Protein AF-A0A1J0R9A5-F1 (afdb_monomer_lite)

Sequence (258 aa):
MTKLQHNRQAYETAKGIIQPALTVLAAQRQTIHEHIAANNVKLEIGANDHKSTATTSTERNVTIKIDKNLHCDVAAQRASNKIGNNDPKPLELTKLPVVDENKMGQQAAENHMKLTFERSCVAGNTYGTFSAIGSASAQGTIVDLNPTTGSPTKTTASAKLAKKEIQLYENDNRGKACLAANAAATKDTNPEGYIAKTVCQAIKHTLEVKTMPELSGQALSQEPTTQAIANACLPQFSASSGDTTPAALKKLKYYLED

Organism: NCBI:txid5691

pLDDT: mean 73.85, std 12.39, range [45.25, 95.62]

Foldseek 3Di:
DDLVVVQVVLVVVLCVQAVVLVVLVVVQVVVVLVLQQQQQKAKDWDPPQKDAPDPPDIDGDIDIDGNPVSRDPVVVVVVPCADVPHNDDLLVDQWDKGAQPVCSVVQRQDKDKDWAFPQFADDDPDDDDPVVRNVRTDPDPRPDPDTDIDGTDRPDDGDDGRIDIHGQAPPSDLVHAGDPVLVPPDCVPHVSSVNSPSNSSSSPDDRDRDDDQDQQLLRLLVDVVSLVVCLVPPVVLVVCVVVPDPVSSVVSSVVSND

Structure (mmCIF, N/CA/C/O backbone):
data_AF-A0A1J0R9A5-F1
#
_entry.id   AF-A0A1J0R9A5-F1
#
loop_
_atom_site.group_PDB
_atom_site.id
_atom_site.type_symbol
_atom_site.label_atom_id
_atom_site.label_alt_id
_atom_site.label_comp_id
_atom_site.label_asym_id
_atom_site.label_entity_id
_atom_site.label_seq_id
_atom_site.pdbx_PDB_ins_code
_atom_site.Cartn_x
_atom_site.Cartn_y
_atom_site.Cartn_z
_atom_site.occupancy
_atom_site.B_iso_or_equiv
_atom_site.auth_seq_id
_atom_site.auth_comp_id
_atom_site.auth_asym_id
_atom_site.auth_atom_id
_atom_site.pdbx_PDB_model_num
ATOM 1 N N . MET A 1 1 ? -32.607 5.412 24.810 1.00 52.25 1 MET A N 1
ATOM 2 C CA . MET A 1 1 ? -32.123 4.706 23.601 1.00 52.25 1 MET A CA 1
ATOM 3 C C . MET A 1 1 ? -32.083 3.222 23.892 1.00 52.25 1 MET A C 1
ATOM 5 O O . MET A 1 1 ? -31.596 2.845 24.950 1.00 52.25 1 MET A O 1
ATOM 9 N N . THR A 1 2 ? -32.600 2.388 22.994 1.00 71.31 2 THR A N 1
ATOM 10 C CA . THR A 1 2 ? -32.555 0.928 23.166 1.00 71.31 2 THR A CA 1
ATOM 11 C C . THR A 1 2 ? -31.137 0.400 22.908 1.00 71.31 2 THR A C 1
ATOM 13 O O . THR A 1 2 ? -30.385 0.980 22.123 1.00 71.31 2 THR A O 1
ATOM 16 N N . LYS A 1 3 ? -30.750 -0.721 23.534 1.00 71.31 3 LYS A N 1
ATOM 17 C CA . LYS A 1 3 ? -29.437 -1.372 23.307 1.00 71.31 3 LYS A CA 1
ATOM 18 C C . LYS A 1 3 ? -29.179 -1.666 21.818 1.00 71.31 3 LYS A C 1
ATOM 20 O O . LYS A 1 3 ? -28.049 -1.569 21.349 1.00 71.31 3 LYS A O 1
ATOM 25 N N . LEU A 1 4 ? -30.245 -1.929 21.056 1.00 73.12 4 LEU A N 1
ATOM 26 C CA . LEU A 1 4 ? -30.206 -2.083 19.601 1.00 73.12 4 LEU A CA 1
ATOM 27 C C . LEU A 1 4 ? -29.776 -0.796 18.874 1.00 73.12 4 LEU A C 1
ATOM 29 O O . LEU A 1 4 ? -28.945 -0.859 17.971 1.00 73.12 4 LEU A O 1
ATOM 33 N N . GLN A 1 5 ? -30.309 0.368 19.266 1.00 78.25 5 GLN A N 1
ATOM 34 C CA . GLN A 1 5 ? -29.901 1.663 18.702 1.00 78.25 5 GLN A CA 1
ATOM 35 C C . GLN A 1 5 ? -28.426 1.956 19.000 1.00 78.25 5 GLN A C 1
ATOM 37 O O . GLN A 1 5 ? -27.704 2.388 18.104 1.00 78.25 5 GLN A O 1
ATOM 42 N N . HIS A 1 6 ? -27.962 1.638 20.213 1.00 81.00 6 HIS A N 1
ATOM 43 C CA . HIS A 1 6 ? -26.555 1.780 20.590 1.00 81.00 6 HIS A CA 1
ATOM 44 C C . HIS A 1 6 ? -25.640 0.899 19.726 1.00 81.00 6 HIS A C 1
ATOM 46 O O . HIS A 1 6 ? -24.647 1.380 19.189 1.00 81.00 6 HIS A O 1
ATOM 52 N N . ASN A 1 7 ? -25.993 -0.374 19.525 1.00 80.12 7 ASN A N 1
ATOM 53 C CA . ASN A 1 7 ? -25.217 -1.273 18.665 1.00 80.12 7 ASN A CA 1
ATOM 54 C C . ASN A 1 7 ? -25.211 -0.832 17.204 1.00 80.12 7 ASN A C 1
ATOM 56 O O . ASN A 1 7 ? -24.179 -0.929 16.547 1.00 80.12 7 ASN A O 1
ATOM 60 N N . ARG A 1 8 ? -26.337 -0.318 16.692 1.00 84.81 8 ARG A N 1
ATOM 61 C CA . ARG A 1 8 ? -26.394 0.235 15.334 1.00 84.81 8 ARG A CA 1
ATOM 62 C C . ARG A 1 8 ? -25.470 1.447 15.196 1.00 84.81 8 ARG A C 1
ATOM 64 O O . ARG A 1 8 ? -24.730 1.534 14.225 1.00 84.81 8 ARG A O 1
ATOM 71 N N . GLN A 1 9 ? -25.462 2.346 16.177 1.00 86.00 9 GLN A N 1
ATOM 72 C CA . GLN A 1 9 ? -24.575 3.510 16.171 1.00 86.00 9 GLN A CA 1
ATOM 73 C C . GLN A 1 9 ? -23.095 3.119 16.302 1.00 86.00 9 GLN A C 1
ATOM 75 O O . GLN A 1 9 ? -22.250 3.668 15.593 1.00 86.00 9 GLN A O 1
ATOM 80 N N . ALA A 1 10 ? -22.781 2.140 17.155 1.00 84.50 10 ALA A N 1
ATOM 81 C CA . ALA A 1 10 ? -21.437 1.581 17.281 1.00 84.50 10 ALA A CA 1
ATOM 82 C C . ALA A 1 10 ? -20.974 0.941 15.962 1.00 84.50 10 ALA A C 1
ATOM 84 O O . ALA A 1 10 ? -19.845 1.172 15.534 1.00 84.50 10 ALA A O 1
ATOM 85 N N . TYR A 1 11 ? -21.861 0.213 15.274 1.00 86.56 11 TYR A N 1
ATOM 86 C CA . TYR A 1 11 ? -21.584 -0.370 13.961 1.00 86.56 11 TYR A CA 1
ATOM 87 C C . TYR A 1 11 ? -21.289 0.695 12.899 1.00 86.56 11 TYR A C 1
ATOM 89 O O . TYR A 1 11 ? -20.264 0.608 12.227 1.00 86.56 11 TYR A O 1
ATOM 97 N N . GLU A 1 12 ? -22.138 1.718 12.759 1.00 89.00 12 GLU A N 1
ATOM 98 C CA . GLU A 1 12 ? -21.915 2.778 11.764 1.00 89.00 12 GLU A CA 1
ATOM 99 C C . GLU A 1 12 ? -20.633 3.570 12.058 1.00 89.00 12 GLU A C 1
ATOM 101 O O . GLU A 1 12 ? -19.876 3.898 11.143 1.00 89.00 12 GLU A O 1
ATOM 106 N N . THR A 1 13 ? -20.328 3.801 13.338 1.00 88.31 13 THR A N 1
ATOM 107 C CA . THR A 1 13 ? -19.067 4.432 13.762 1.00 88.31 13 THR A CA 1
ATOM 108 C C . THR A 1 13 ? -17.865 3.571 13.375 1.00 88.31 13 THR A C 1
ATOM 110 O O . THR A 1 13 ? -16.928 4.061 12.743 1.00 88.31 13 THR A O 1
ATOM 113 N N . ALA A 1 14 ? -17.904 2.274 13.693 1.00 88.62 14 ALA A N 1
ATOM 114 C CA . ALA A 1 14 ? -16.843 1.333 13.349 1.00 88.62 14 ALA A CA 1
ATOM 115 C C . ALA A 1 14 ? -16.639 1.245 11.834 1.00 88.62 14 ALA A C 1
ATOM 117 O O . ALA A 1 14 ? -15.510 1.297 11.350 1.00 88.62 14 ALA A O 1
ATOM 118 N N . LYS A 1 15 ? -17.730 1.188 11.064 1.00 89.88 15 LYS A N 1
ATOM 119 C CA . LYS A 1 15 ? -17.701 1.201 9.600 1.00 89.88 15 LYS A CA 1
ATOM 120 C C . LYS A 1 15 ? -17.048 2.475 9.061 1.00 89.88 15 LYS A C 1
ATOM 122 O O . LYS A 1 15 ? -16.200 2.382 8.175 1.00 89.88 15 LYS A O 1
ATOM 127 N N . GLY A 1 16 ? -17.383 3.638 9.624 1.00 90.81 16 GLY A N 1
ATOM 128 C CA . GLY A 1 16 ? -16.774 4.923 9.269 1.00 90.81 16 GLY A CA 1
ATOM 129 C C . GLY A 1 16 ? -15.264 4.990 9.525 1.00 90.81 16 GLY A C 1
ATOM 130 O O . GLY A 1 16 ? -14.559 5.699 8.810 1.00 90.81 16 GLY A O 1
ATOM 131 N N . ILE A 1 17 ? -14.752 4.221 10.489 1.00 91.44 17 ILE A N 1
ATOM 132 C CA . ILE A 1 17 ? -13.321 4.156 10.828 1.00 91.44 17 ILE A CA 1
ATOM 133 C C . ILE A 1 17 ? -12.589 3.090 9.996 1.00 91.44 17 ILE A C 1
ATOM 135 O O . ILE A 1 17 ? -11.496 3.334 9.485 1.00 91.44 17 ILE A O 1
ATOM 139 N N . ILE A 1 18 ? -13.186 1.907 9.840 1.00 91.19 18 ILE A N 1
ATOM 140 C CA . ILE A 1 18 ? -12.539 0.734 9.234 1.00 91.19 18 ILE A CA 1
ATOM 141 C C . ILE A 1 18 ? -12.585 0.786 7.704 1.00 91.19 18 ILE A C 1
ATOM 143 O O . ILE A 1 18 ? -11.591 0.471 7.048 1.00 91.19 18 ILE A O 1
ATOM 147 N N . GLN A 1 19 ? -13.711 1.189 7.107 1.00 92.44 19 GLN A N 1
ATOM 148 C CA . GLN A 1 19 ? -13.877 1.139 5.652 1.00 92.44 19 GLN A CA 1
ATOM 149 C C . GLN A 1 19 ? -12.843 1.996 4.899 1.00 92.44 19 GLN A C 1
ATOM 151 O O . GLN A 1 19 ? -12.289 1.506 3.911 1.00 92.44 19 GLN A O 1
ATOM 156 N N . PRO A 1 20 ? -12.505 3.222 5.346 1.00 92.62 20 PRO A N 1
ATOM 157 C CA . PRO A 1 20 ? -11.445 3.997 4.712 1.00 92.62 20 PRO A CA 1
ATOM 158 C C . PRO A 1 20 ? -10.087 3.283 4.732 1.00 92.62 20 PRO A C 1
ATOM 160 O O . PRO A 1 20 ? -9.368 3.339 3.735 1.00 92.62 20 PRO A O 1
ATOM 163 N N . ALA A 1 21 ? -9.759 2.564 5.817 1.00 91.44 21 ALA A N 1
ATOM 164 C CA . ALA A 1 21 ? -8.512 1.803 5.933 1.00 91.44 21 ALA A CA 1
ATOM 165 C C . ALA A 1 21 ? -8.458 0.663 4.912 1.00 91.44 21 ALA A C 1
ATOM 167 O O . ALA A 1 21 ? -7.452 0.479 4.228 1.00 91.44 21 ALA A O 1
ATOM 168 N N . LEU A 1 22 ? -9.563 -0.069 4.758 1.00 90.38 22 LEU A N 1
ATOM 169 C CA . LEU A 1 22 ? -9.671 -1.127 3.754 1.00 90.38 22 LEU A CA 1
ATOM 170 C C . LEU A 1 22 ? -9.504 -0.576 2.335 1.00 90.38 22 LEU A C 1
ATOM 172 O O . LEU A 1 22 ? -8.783 -1.169 1.534 1.00 90.38 22 LEU A O 1
ATOM 176 N N . THR A 1 23 ? -10.106 0.577 2.040 1.00 91.69 23 THR A N 1
ATOM 177 C CA . THR A 1 23 ? -9.987 1.227 0.730 1.00 91.69 23 THR A CA 1
ATOM 178 C C . THR A 1 23 ? -8.546 1.633 0.418 1.00 91.69 23 THR A C 1
ATOM 180 O O . THR A 1 23 ? -8.058 1.335 -0.671 1.00 91.69 23 THR A O 1
ATOM 183 N N . VAL A 1 24 ? -7.829 2.269 1.356 1.00 91.06 24 VAL A N 1
ATOM 184 C CA . VAL A 1 24 ? -6.428 2.665 1.107 1.00 91.06 24 VAL A CA 1
ATOM 185 C C . VAL A 1 24 ? -5.498 1.459 0.988 1.00 91.06 24 VAL A C 1
ATOM 187 O O . VAL A 1 24 ? -4.610 1.455 0.139 1.00 91.06 24 VAL A O 1
ATOM 190 N N . LEU A 1 25 ? -5.723 0.404 1.776 1.00 88.56 25 LEU A N 1
ATOM 191 C CA . LEU A 1 25 ? -4.946 -0.833 1.679 1.00 88.56 25 LEU A CA 1
ATOM 192 C C . LEU A 1 25 ? -5.203 -1.565 0.356 1.00 88.56 25 LEU A C 1
ATOM 194 O O . LEU A 1 25 ? -4.275 -2.133 -0.217 1.00 88.56 25 LEU A O 1
ATOM 198 N N . ALA A 1 26 ? -6.439 -1.547 -0.150 1.00 86.19 26 ALA A N 1
ATOM 199 C CA . ALA A 1 26 ? -6.765 -2.101 -1.460 1.00 86.19 26 ALA A CA 1
ATOM 200 C C . ALA A 1 26 ? -6.052 -1.340 -2.588 1.00 86.19 26 ALA A C 1
ATOM 202 O O . ALA A 1 26 ? -5.452 -1.974 -3.454 1.00 86.19 26 ALA A O 1
ATOM 203 N N . ALA A 1 27 ? -6.047 -0.004 -2.535 1.00 85.56 27 ALA A N 1
ATOM 204 C CA . ALA A 1 27 ? -5.318 0.823 -3.495 1.00 85.56 27 ALA A CA 1
ATOM 205 C C . ALA A 1 27 ? -3.806 0.538 -3.462 1.00 85.56 27 ALA A C 1
ATOM 207 O O . ALA A 1 27 ? -3.213 0.265 -4.498 1.00 85.56 27 ALA A O 1
ATOM 208 N N . GLN A 1 28 ? -3.197 0.479 -2.272 1.00 84.12 28 GLN A N 1
ATOM 209 C CA . GLN A 1 28 ? -1.778 0.129 -2.118 1.00 84.12 28 GLN A CA 1
ATOM 210 C C . GLN A 1 28 ? -1.449 -1.251 -2.702 1.00 84.12 28 GLN A C 1
ATOM 212 O O . GLN A 1 28 ? -0.448 -1.415 -3.395 1.00 84.12 28 GLN A O 1
ATOM 217 N N . ARG A 1 29 ? -2.305 -2.254 -2.468 1.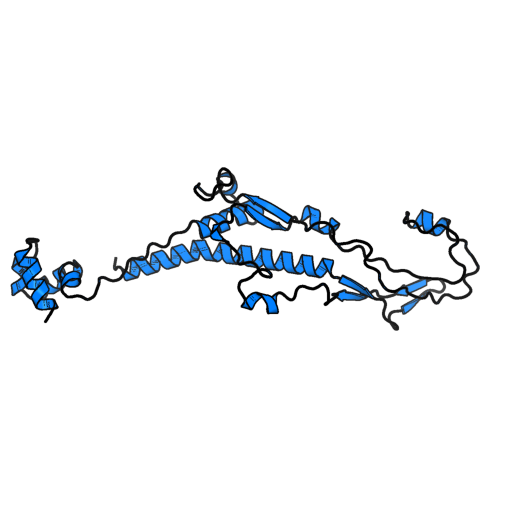00 80.25 29 ARG A N 1
ATOM 218 C CA . ARG A 1 29 ? -2.137 -3.590 -3.063 1.00 80.25 29 ARG A CA 1
ATOM 219 C C . ARG A 1 29 ? -2.170 -3.548 -4.588 1.00 80.25 29 ARG A C 1
ATOM 221 O O . ARG A 1 29 ? -1.390 -4.262 -5.213 1.00 80.25 29 ARG A O 1
ATOM 228 N N . GLN A 1 30 ? -3.047 -2.732 -5.167 1.00 80.25 30 GLN A N 1
ATOM 229 C CA . GLN A 1 30 ? -3.127 -2.553 -6.612 1.00 80.25 30 GLN A CA 1
ATOM 230 C C . GLN A 1 30 ? -1.843 -1.917 -7.162 1.00 80.25 30 GLN A C 1
ATOM 232 O O . GLN A 1 30 ? -1.245 -2.472 -8.080 1.00 80.25 30 GLN A O 1
ATOM 237 N N . THR A 1 31 ? -1.349 -0.845 -6.536 1.00 78.88 31 THR A N 1
ATOM 238 C CA . THR A 1 31 ? -0.084 -0.197 -6.924 1.00 78.88 31 THR A CA 1
ATOM 239 C C . THR A 1 31 ? 1.103 -1.163 -6.848 1.00 78.88 31 THR A C 1
ATOM 241 O O . THR A 1 31 ? 1.919 -1.229 -7.765 1.00 7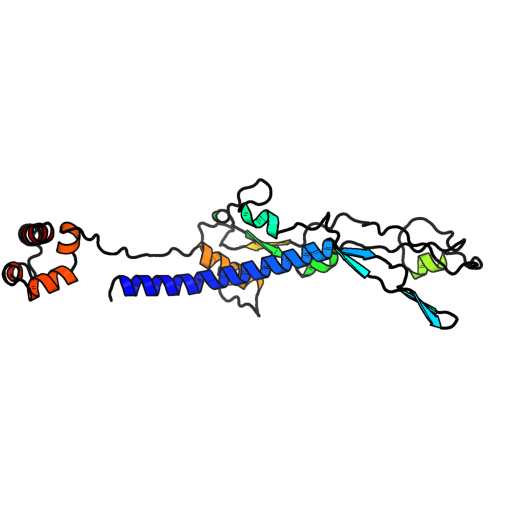8.88 31 THR A O 1
ATOM 244 N N . ILE A 1 32 ? 1.195 -1.968 -5.783 1.00 76.31 32 ILE A N 1
ATOM 245 C CA . ILE A 1 32 ? 2.245 -2.993 -5.645 1.00 76.31 32 ILE A CA 1
ATOM 246 C C . ILE A 1 32 ? 2.142 -4.029 -6.771 1.00 76.31 32 ILE A C 1
ATOM 248 O O . ILE A 1 32 ? 3.157 -4.422 -7.343 1.00 76.31 32 ILE A O 1
ATOM 252 N N . HIS A 1 33 ? 0.927 -4.474 -7.096 1.00 74.75 33 HIS A N 1
ATOM 253 C CA . HIS A 1 33 ? 0.697 -5.449 -8.158 1.00 74.75 33 HIS A CA 1
ATOM 254 C C . HIS A 1 33 ? 1.121 -4.918 -9.533 1.00 74.75 33 HIS A C 1
ATOM 256 O O . HIS A 1 33 ? 1.819 -5.612 -10.271 1.00 74.75 33 HIS A O 1
ATOM 262 N N . GLU A 1 34 ? 0.757 -3.678 -9.855 1.00 74.06 34 GLU A N 1
ATOM 263 C CA . GLU A 1 34 ? 1.165 -3.006 -11.093 1.00 74.06 34 GLU A CA 1
ATOM 264 C C . GLU A 1 34 ? 2.686 -2.856 -11.178 1.00 74.06 34 GLU A C 1
ATOM 266 O O . GLU A 1 34 ? 3.282 -3.142 -12.216 1.00 74.06 34 GLU A O 1
ATOM 271 N N . HIS A 1 35 ? 3.337 -2.509 -10.065 1.00 72.44 35 HIS A N 1
ATOM 272 C CA . HIS A 1 35 ? 4.794 -2.396 -10.008 1.00 72.44 35 HIS A CA 1
ATOM 273 C C . HIS A 1 35 ? 5.505 -3.736 -10.227 1.00 72.44 35 HIS A C 1
ATOM 275 O O . HIS A 1 35 ? 6.498 -3.817 -10.953 1.00 72.44 35 HIS A O 1
ATOM 281 N N . ILE A 1 36 ? 4.986 -4.814 -9.633 1.00 71.75 36 ILE A N 1
ATOM 282 C CA . ILE A 1 36 ? 5.488 -6.174 -9.870 1.00 71.75 36 ILE A CA 1
ATOM 283 C C . ILE A 1 36 ? 5.287 -6.560 -11.340 1.00 71.75 36 ILE A C 1
ATOM 285 O O . ILE A 1 36 ? 6.200 -7.100 -11.961 1.00 71.75 36 ILE A O 1
ATOM 289 N N . ALA A 1 37 ? 4.126 -6.254 -11.927 1.00 71.44 37 ALA A N 1
ATOM 290 C CA . ALA A 1 37 ? 3.863 -6.527 -13.336 1.00 71.44 37 ALA A CA 1
ATOM 291 C C . ALA A 1 37 ? 4.847 -5.786 -14.257 1.00 71.44 37 ALA A C 1
ATOM 293 O O . ALA A 1 37 ? 5.419 -6.412 -15.149 1.00 71.44 37 ALA A O 1
ATOM 294 N N . ALA A 1 38 ? 5.122 -4.505 -13.991 1.00 70.75 38 ALA A N 1
ATOM 295 C CA . ALA A 1 38 ? 6.102 -3.707 -14.732 1.00 70.75 38 ALA A CA 1
ATOM 296 C C . ALA A 1 38 ? 7.533 -4.271 -14.634 1.00 70.75 38 ALA A C 1
ATOM 298 O O . ALA A 1 38 ? 8.303 -4.198 -15.585 1.00 70.75 38 ALA A O 1
ATOM 299 N N . ASN A 1 39 ? 7.894 -4.891 -13.509 1.00 71.12 39 ASN A N 1
ATOM 300 C CA . ASN A 1 39 ? 9.196 -5.543 -13.307 1.00 71.12 39 ASN A CA 1
ATOM 301 C C . ASN A 1 39 ? 9.361 -6.883 -14.038 1.00 71.12 39 ASN A C 1
ATOM 303 O O . ASN A 1 39 ? 10.482 -7.388 -14.189 1.00 71.12 39 ASN A O 1
ATOM 307 N N . ASN A 1 40 ? 8.241 -7.457 -14.463 1.00 72.69 40 ASN A N 1
ATOM 308 C CA . ASN A 1 40 ? 8.170 -8.752 -15.116 1.00 72.69 40 ASN A CA 1
ATOM 309 C C . ASN A 1 40 ? 7.912 -8.615 -16.611 1.00 72.69 40 ASN A C 1
ATOM 311 O O . ASN A 1 40 ? 7.607 -9.606 -17.264 1.00 72.69 40 ASN A O 1
ATOM 315 N N . VAL A 1 41 ? 8.016 -7.412 -17.174 1.00 75.88 41 VAL A N 1
ATOM 316 C CA . VAL A 1 41 ? 7.900 -7.249 -18.618 1.00 75.88 41 VAL A CA 1
ATOM 317 C C . VAL A 1 41 ? 9.177 -7.691 -19.325 1.00 75.88 41 VAL A C 1
ATOM 319 O O . VAL A 1 41 ? 10.285 -7.417 -18.864 1.00 75.88 41 VAL A O 1
ATOM 322 N N . LYS A 1 42 ? 9.000 -8.343 -20.470 1.00 73.94 42 LYS A N 1
ATOM 323 C CA . LYS A 1 42 ? 10.023 -8.619 -21.473 1.00 73.94 42 LYS A CA 1
ATOM 324 C C . LYS A 1 42 ? 9.615 -7.988 -22.797 1.00 73.94 42 LYS A C 1
ATOM 326 O O . LYS A 1 42 ? 8.430 -7.953 -23.137 1.00 73.94 42 LYS A O 1
ATOM 331 N N . LEU A 1 43 ? 10.597 -7.508 -23.546 1.00 76.94 43 LEU A N 1
ATOM 332 C CA . LEU A 1 43 ? 10.384 -6.993 -24.897 1.00 76.94 43 LEU A CA 1
ATOM 333 C C . LEU A 1 43 ? 10.449 -8.144 -25.899 1.00 76.94 43 LEU A C 1
ATOM 335 O O . LEU A 1 43 ? 11.307 -9.005 -25.778 1.00 76.94 43 LEU A O 1
ATOM 339 N N . GLU A 1 44 ? 9.569 -8.168 -26.890 1.00 74.06 44 GLU A N 1
ATOM 340 C CA . GLU A 1 44 ? 9.607 -9.122 -27.997 1.00 74.06 44 GLU A CA 1
ATOM 341 C C . GLU A 1 44 ? 9.387 -8.382 -29.314 1.00 74.06 44 GLU A C 1
ATOM 343 O O . GLU A 1 44 ? 8.532 -7.501 -29.410 1.00 74.06 44 GLU A O 1
ATOM 348 N N . ILE A 1 45 ? 10.150 -8.755 -30.335 1.00 72.31 45 ILE A N 1
ATOM 349 C CA . ILE A 1 45 ? 9.951 -8.277 -31.701 1.00 72.31 45 ILE A CA 1
ATOM 350 C C . ILE A 1 45 ? 9.267 -9.408 -32.467 1.00 72.31 45 ILE A C 1
ATOM 352 O O . ILE A 1 45 ? 9.847 -10.483 -32.625 1.00 72.31 45 ILE A O 1
ATOM 356 N N . GLY A 1 46 ? 8.031 -9.182 -32.914 1.00 66.25 46 GLY A N 1
ATOM 357 C CA . GLY A 1 46 ? 7.290 -10.154 -33.710 1.00 66.25 46 GLY A CA 1
ATOM 358 C C . GLY A 1 46 ? 7.825 -10.261 -35.139 1.00 66.25 46 GLY A C 1
ATOM 359 O O . GLY A 1 46 ? 8.446 -9.341 -35.678 1.00 66.25 46 GLY A O 1
ATOM 360 N N . ALA A 1 47 ? 7.567 -11.403 -35.780 1.00 68.25 47 ALA A N 1
ATOM 361 C CA . ALA A 1 47 ? 8.058 -11.689 -37.130 1.00 68.25 47 ALA A CA 1
ATOM 362 C C . ALA A 1 47 ? 7.489 -10.741 -38.208 1.00 68.25 47 ALA A C 1
ATOM 364 O O . ALA A 1 47 ? 8.177 -10.452 -39.181 1.00 68.25 47 ALA A O 1
ATOM 365 N N . ASN A 1 48 ? 6.271 -10.219 -38.010 1.00 70.88 48 ASN A N 1
ATOM 366 C CA . ASN A 1 48 ? 5.542 -9.396 -38.989 1.00 70.88 48 ASN A CA 1
ATOM 367 C C . ASN A 1 48 ? 5.460 -7.908 -38.603 1.00 70.88 48 ASN A C 1
ATOM 369 O O . ASN A 1 48 ? 4.678 -7.157 -39.175 1.00 70.88 48 ASN A O 1
ATOM 373 N N . ASP A 1 49 ? 6.256 -7.475 -37.628 1.00 72.88 49 ASP A N 1
ATOM 374 C CA . ASP A 1 49 ? 6.181 -6.135 -37.036 1.00 72.88 49 ASP A CA 1
ATOM 375 C C . ASP A 1 49 ? 7.142 -5.128 -37.680 1.00 72.88 49 ASP A C 1
ATOM 377 O O . ASP A 1 49 ? 7.532 -4.146 -37.052 1.00 72.88 49 ASP A O 1
ATOM 381 N N . HIS A 1 50 ? 7.565 -5.376 -38.920 1.00 74.81 50 HIS A N 1
ATOM 382 C CA . HIS A 1 50 ? 8.557 -4.568 -39.621 1.00 74.81 50 HIS A CA 1
ATOM 383 C C . HIS A 1 50 ? 7.987 -3.947 -40.889 1.00 74.81 50 HIS A C 1
ATOM 385 O O . HIS A 1 50 ? 7.346 -4.631 -41.685 1.00 74.81 50 HIS A O 1
ATOM 391 N N . LYS A 1 51 ? 8.280 -2.665 -41.112 1.00 78.44 51 LYS A N 1
ATOM 392 C CA . LYS A 1 51 ? 7.989 -1.988 -42.380 1.00 78.44 51 LYS A CA 1
ATOM 393 C C . LYS A 1 51 ? 9.132 -1.065 -42.787 1.00 78.44 51 LYS A C 1
ATOM 395 O O . LYS A 1 51 ? 9.814 -0.491 -41.939 1.00 78.44 51 LYS A O 1
ATOM 400 N N . SER A 1 52 ? 9.301 -0.885 -44.093 1.00 80.19 52 SER A N 1
ATOM 401 C CA . SER A 1 52 ? 10.052 0.249 -44.633 1.00 80.19 52 SER A CA 1
ATOM 402 C C . SER A 1 52 ? 9.164 1.491 -44.591 1.00 80.19 52 SER A C 1
ATOM 404 O O . SER A 1 52 ? 7.977 1.418 -44.910 1.00 80.19 52 SER A O 1
ATOM 406 N N . THR A 1 53 ? 9.729 2.618 -44.165 1.00 77.50 53 THR A N 1
ATOM 407 C CA . THR A 1 53 ? 9.035 3.915 -44.145 1.00 77.50 53 THR A CA 1
ATOM 408 C C . THR A 1 53 ? 9.657 4.941 -45.080 1.00 77.50 53 THR A C 1
ATOM 410 O O . THR A 1 53 ? 8.983 5.891 -45.466 1.00 77.50 53 THR A O 1
ATOM 413 N N . ALA A 1 54 ? 10.901 4.720 -45.507 1.00 77.81 54 ALA A N 1
ATOM 414 C CA . ALA A 1 54 ? 11.563 5.451 -46.581 1.00 77.81 54 ALA A CA 1
ATOM 415 C C . ALA A 1 54 ? 12.724 4.618 -47.151 1.00 77.81 54 ALA A C 1
ATOM 417 O O . ALA A 1 54 ? 13.095 3.583 -46.593 1.00 77.81 54 ALA A O 1
ATOM 418 N N . THR A 1 55 ? 13.363 5.116 -48.214 1.00 73.56 55 THR A N 1
ATOM 419 C CA . THR A 1 55 ? 14.545 4.497 -48.848 1.00 73.56 55 THR A CA 1
ATOM 420 C C . THR A 1 55 ? 15.689 4.229 -47.865 1.00 73.56 55 THR A C 1
ATOM 422 O O . THR A 1 55 ? 16.470 3.305 -48.056 1.00 73.56 55 THR A O 1
ATOM 425 N N . THR A 1 56 ? 15.789 5.024 -46.800 1.00 72.62 56 THR A N 1
ATOM 426 C CA . THR A 1 56 ? 16.858 4.947 -45.794 1.00 72.62 56 THR A CA 1
ATOM 427 C C . THR A 1 56 ? 16.336 4.607 -44.398 1.00 72.62 56 THR A C 1
ATOM 429 O O . THR A 1 56 ? 17.053 4.797 -43.416 1.00 72.62 56 THR A O 1
ATOM 432 N N . SER A 1 57 ? 15.075 4.184 -44.262 1.00 69.31 57 SER A N 1
ATOM 433 C CA . SER A 1 57 ? 14.440 4.053 -42.948 1.00 69.31 57 SER A CA 1
ATOM 434 C C . SER A 1 57 ? 13.497 2.865 -42.868 1.00 69.31 57 SER A C 1
ATOM 436 O O . SER A 1 57 ? 12.680 2.607 -43.757 1.00 69.31 57 SER A O 1
ATOM 438 N N . THR A 1 58 ? 13.608 2.152 -41.755 1.00 75.44 58 THR A N 1
ATOM 439 C CA . THR A 1 58 ? 12.720 1.058 -41.395 1.00 75.44 58 THR A CA 1
ATOM 440 C C . THR A 1 58 ? 12.251 1.238 -39.958 1.00 75.44 58 THR A C 1
ATOM 442 O O . THR A 1 58 ? 12.953 1.804 -39.121 1.00 75.44 58 THR A O 1
ATOM 445 N N . GLU A 1 59 ? 11.043 0.771 -39.676 1.00 77.50 59 GLU A N 1
ATOM 446 C CA . GLU A 1 59 ? 10.423 0.825 -38.355 1.00 77.50 59 GLU A CA 1
ATOM 447 C C . GLU A 1 59 ? 10.111 -0.595 -37.885 1.00 77.50 59 GLU A C 1
ATOM 449 O O . GLU A 1 59 ? 9.788 -1.476 -38.694 1.00 77.50 59 GLU A O 1
ATOM 454 N N . ARG A 1 60 ? 10.207 -0.829 -36.572 1.00 75.88 60 ARG A N 1
ATOM 455 C CA . ARG A 1 60 ? 9.727 -2.061 -35.940 1.00 75.88 60 ARG A CA 1
ATOM 456 C C . ARG A 1 60 ? 8.837 -1.768 -34.748 1.00 75.88 60 ARG A C 1
ATOM 458 O O . ARG A 1 60 ? 9.192 -0.937 -33.915 1.00 75.88 60 ARG A O 1
ATOM 465 N N . ASN A 1 61 ? 7.742 -2.516 -34.630 1.00 78.69 61 ASN A N 1
ATOM 466 C CA . ASN A 1 61 ? 6.992 -2.556 -33.383 1.00 78.69 61 ASN A CA 1
ATOM 467 C C . ASN A 1 61 ? 7.734 -3.431 -32.371 1.00 78.69 61 ASN A C 1
ATOM 469 O O . ASN A 1 61 ? 8.231 -4.514 -32.691 1.00 78.69 61 ASN A O 1
ATOM 473 N N . VAL A 1 62 ? 7.769 -2.960 -31.129 1.00 76.25 62 VAL A N 1
ATOM 474 C CA . VAL A 1 62 ? 8.246 -3.727 -29.981 1.00 76.25 62 VAL A CA 1
ATOM 475 C C . VAL A 1 62 ? 7.031 -4.065 -29.139 1.00 76.25 62 VAL A C 1
ATOM 477 O O . VAL A 1 62 ? 6.340 -3.174 -28.648 1.00 76.25 62 VAL A O 1
ATOM 480 N N . THR A 1 63 ? 6.764 -5.354 -28.971 1.00 76.44 63 THR A N 1
ATOM 481 C CA . THR A 1 63 ? 5.691 -5.818 -28.099 1.00 76.44 63 THR A CA 1
ATOM 482 C C . THR A 1 63 ? 6.227 -5.983 -26.685 1.00 76.44 63 THR A C 1
ATOM 484 O O . THR A 1 63 ? 7.265 -6.603 -26.465 1.00 76.44 63 THR A O 1
ATOM 487 N N . ILE A 1 64 ? 5.491 -5.465 -25.708 1.00 76.38 64 ILE A N 1
ATOM 488 C CA . ILE A 1 64 ? 5.768 -5.680 -24.289 1.00 76.38 64 ILE A CA 1
ATOM 489 C C . ILE A 1 64 ? 4.936 -6.881 -23.833 1.00 76.38 64 ILE A C 1
ATOM 491 O O . ILE A 1 64 ? 3.710 -6.865 -23.935 1.00 76.38 64 ILE A O 1
ATOM 495 N N . LYS A 1 65 ? 5.586 -7.934 -23.333 1.00 74.56 65 LYS A N 1
ATOM 496 C CA . LYS A 1 65 ? 4.919 -9.119 -22.773 1.00 74.56 65 LYS A CA 1
ATOM 497 C C . LYS A 1 65 ? 5.234 -9.262 -21.296 1.00 74.56 65 LYS A C 1
ATOM 499 O O . LYS A 1 65 ? 6.339 -8.961 -20.874 1.00 74.56 65 LYS A O 1
ATOM 504 N N . ILE A 1 66 ? 4.295 -9.795 -20.520 1.00 73.25 66 ILE A N 1
ATOM 505 C CA . ILE A 1 66 ? 4.552 -10.185 -19.129 1.00 73.25 66 ILE A CA 1
ATOM 506 C C . ILE A 1 66 ? 5.190 -11.576 -19.123 1.00 73.25 66 ILE A C 1
ATOM 508 O O . ILE A 1 66 ? 4.640 -12.531 -19.678 1.00 73.25 66 ILE A O 1
ATOM 512 N N . ASP A 1 67 ? 6.343 -11.699 -18.480 1.00 71.12 67 ASP A N 1
ATOM 513 C CA . ASP A 1 67 ? 6.946 -12.971 -18.124 1.00 71.12 67 ASP A CA 1
ATOM 514 C C . ASP A 1 67 ? 6.164 -13.607 -16.969 1.00 71.12 67 ASP A C 1
ATOM 516 O O . ASP A 1 67 ? 6.301 -13.249 -15.796 1.00 71.12 67 ASP A O 1
ATOM 520 N N . LYS A 1 68 ? 5.310 -14.568 -17.326 1.00 66.12 68 LYS A N 1
ATOM 521 C CA . LYS A 1 68 ? 4.454 -15.283 -16.377 1.00 66.12 68 LYS A CA 1
ATOM 522 C C . LYS A 1 68 ? 5.242 -16.129 -15.374 1.00 66.12 68 LYS A C 1
ATOM 524 O O . LYS A 1 68 ? 4.717 -16.377 -14.299 1.00 66.12 68 LYS A O 1
ATOM 529 N N . ASN A 1 69 ? 6.483 -16.525 -15.676 1.00 63.91 69 ASN A N 1
ATOM 530 C CA . ASN A 1 69 ? 7.308 -17.301 -14.740 1.00 63.91 69 ASN A CA 1
ATOM 531 C C . ASN A 1 69 ? 7.801 -16.451 -13.560 1.00 63.91 69 ASN A C 1
ATOM 533 O O . ASN A 1 69 ? 8.126 -16.985 -12.504 1.00 63.91 69 ASN A O 1
ATOM 537 N N . LEU A 1 70 ? 7.860 -15.131 -13.743 1.00 58.03 70 LEU A N 1
ATOM 538 C CA . LEU A 1 70 ? 8.258 -14.166 -12.717 1.00 58.03 70 LEU A CA 1
ATOM 539 C C . LEU A 1 70 ? 7.052 -13.461 -12.081 1.00 58.03 70 LEU A C 1
ATOM 541 O O . LEU A 1 70 ? 7.182 -12.790 -11.056 1.00 58.03 70 LEU A O 1
ATOM 545 N N . HIS A 1 71 ? 5.870 -13.596 -12.686 1.00 62.47 71 HIS A N 1
ATOM 546 C CA . HIS A 1 71 ? 4.640 -13.006 -12.189 1.00 62.47 71 HIS A CA 1
ATOM 547 C C . HIS A 1 71 ? 4.085 -13.821 -11.019 1.00 62.47 71 HIS A C 1
ATOM 549 O O . HIS A 1 71 ? 3.642 -14.955 -11.184 1.00 62.47 71 HIS A O 1
ATOM 555 N N . CYS A 1 72 ? 4.078 -13.224 -9.827 1.00 58.53 72 CYS A N 1
ATOM 556 C CA . CYS A 1 72 ? 3.342 -13.776 -8.699 1.00 58.53 72 CYS A CA 1
ATOM 557 C C . CYS A 1 72 ? 1.842 -13.728 -9.013 1.00 58.53 72 CYS A C 1
ATOM 559 O O . CYS A 1 72 ? 1.243 -12.655 -8.962 1.00 58.53 72 CYS A O 1
ATOM 561 N N . ASP A 1 73 ? 1.231 -14.880 -9.299 1.00 59.75 73 ASP A N 1
ATOM 562 C CA . ASP A 1 73 ? -0.225 -14.991 -9.376 1.00 59.75 73 ASP A CA 1
ATOM 563 C C . ASP A 1 73 ? -0.823 -14.829 -7.971 1.00 59.75 73 ASP A C 1
ATOM 565 O O . ASP A 1 73 ? -0.906 -15.754 -7.155 1.00 59.75 73 ASP A O 1
ATOM 569 N N . VAL A 1 74 ? -1.219 -13.593 -7.675 1.00 57.66 74 VAL A N 1
ATOM 570 C CA . VAL A 1 74 ? -1.783 -13.212 -6.381 1.00 57.66 74 VAL A CA 1
ATOM 571 C C . VAL A 1 74 ? -3.161 -13.841 -6.159 1.00 57.66 74 VAL A C 1
ATOM 573 O O . VAL A 1 74 ? -3.615 -13.894 -5.017 1.00 57.66 74 VAL A O 1
ATOM 576 N N . ALA A 1 75 ? -3.852 -14.310 -7.206 1.00 56.78 75 ALA A N 1
ATOM 577 C CA . ALA A 1 75 ? -5.165 -14.932 -7.064 1.00 56.78 75 ALA A CA 1
ATOM 578 C C . ALA A 1 75 ? -5.051 -16.328 -6.432 1.00 56.78 75 ALA A C 1
ATOM 580 O O . ALA A 1 75 ? -5.809 -16.636 -5.512 1.00 56.78 75 ALA A O 1
ATOM 581 N N . ALA A 1 76 ? -4.051 -17.120 -6.835 1.00 55.19 76 ALA A N 1
ATOM 582 C CA . ALA A 1 76 ? -3.814 -18.461 -6.296 1.00 55.19 76 ALA A CA 1
ATOM 583 C C . ALA A 1 76 ? -3.351 -18.452 -4.823 1.00 55.19 76 ALA A C 1
ATOM 585 O O . ALA A 1 76 ? -3.711 -19.340 -4.051 1.00 55.19 76 ALA A O 1
ATOM 586 N N . GLN A 1 77 ? -2.596 -17.431 -4.397 1.00 54.56 77 GLN A N 1
ATOM 587 C CA . GLN A 1 77 ? -2.080 -17.336 -3.021 1.00 54.56 77 GLN A CA 1
ATOM 588 C C . GLN A 1 77 ? -3.039 -16.660 -2.024 1.00 54.56 77 GLN A C 1
ATOM 590 O O . GLN A 1 77 ? -2.865 -16.811 -0.816 1.00 54.56 77 GLN A O 1
ATOM 595 N N . ARG A 1 78 ? -4.082 -15.953 -2.483 1.00 56.03 78 ARG A N 1
ATOM 596 C CA . ARG A 1 78 ? -5.053 -15.279 -1.592 1.00 56.03 78 ARG A CA 1
ATOM 597 C C . ARG A 1 78 ? -5.871 -16.240 -0.731 1.00 56.03 78 ARG A C 1
ATOM 599 O O . ARG A 1 78 ? -6.305 -15.844 0.346 1.00 56.03 78 ARG A O 1
ATOM 606 N N . ALA A 1 79 ? -6.070 -17.478 -1.178 1.00 58.09 79 ALA A N 1
ATOM 607 C CA . ALA A 1 79 ? -6.911 -18.445 -0.477 1.00 58.09 79 ALA A CA 1
ATOM 608 C C . ALA A 1 79 ? -6.308 -18.938 0.852 1.00 58.09 79 ALA A C 1
ATOM 610 O O . ALA A 1 79 ? -7.049 -19.383 1.723 1.00 58.09 79 ALA A O 1
ATOM 611 N N . SER A 1 80 ? -4.984 -18.851 1.038 1.00 63.78 80 SER A N 1
ATOM 612 C CA . SER A 1 80 ? -4.326 -19.426 2.218 1.00 63.78 80 SER A CA 1
ATOM 613 C C . SER A 1 80 ? -4.224 -18.474 3.413 1.00 63.78 80 SER A C 1
ATOM 615 O O . SER A 1 80 ? -3.833 -18.920 4.487 1.00 63.78 80 SER A O 1
ATOM 617 N N . ASN A 1 81 ? -4.542 -17.179 3.259 1.00 64.06 81 ASN A N 1
ATOM 618 C CA . ASN A 1 81 ? -4.211 -16.120 4.231 1.00 64.06 81 ASN A CA 1
ATOM 619 C C . ASN A 1 81 ? -2.718 -16.076 4.635 1.00 64.06 81 ASN A C 1
ATOM 621 O O . ASN A 1 81 ? -2.372 -15.407 5.608 1.00 64.06 81 ASN A O 1
ATOM 625 N N . LYS A 1 82 ? -1.826 -16.748 3.893 1.00 66.00 82 LYS A N 1
ATOM 626 C CA . LYS A 1 82 ? -0.381 -16.797 4.149 1.00 66.00 82 LYS A CA 1
ATOM 627 C C . LYS A 1 82 ? 0.391 -15.969 3.129 1.00 66.00 82 LYS A C 1
ATOM 629 O O . LYS A 1 82 ? -0.067 -15.745 2.010 1.00 66.00 82 LYS A O 1
ATOM 634 N N . ILE A 1 83 ? 1.591 -15.538 3.510 1.00 65.69 83 ILE A N 1
ATOM 635 C CA . ILE A 1 83 ? 2.580 -14.971 2.584 1.00 65.69 83 ILE A CA 1
ATOM 636 C C . ILE A 1 83 ? 3.719 -15.985 2.470 1.00 65.69 83 ILE A C 1
ATOM 638 O O . ILE A 1 83 ? 4.532 -16.139 3.387 1.00 65.69 83 ILE A O 1
ATOM 642 N N . GLY A 1 84 ? 3.746 -16.726 1.358 1.00 69.00 84 GLY A N 1
ATOM 643 C CA . GLY A 1 84 ? 4.563 -17.935 1.243 1.00 69.00 84 GLY A CA 1
ATOM 644 C C . GLY A 1 84 ? 4.157 -18.956 2.312 1.00 69.00 84 GLY A C 1
ATOM 645 O O . GLY A 1 84 ? 2.979 -19.280 2.442 1.00 69.00 84 GLY A O 1
ATOM 646 N N . ASN A 1 85 ? 5.121 -19.407 3.115 1.00 72.81 85 ASN A N 1
ATOM 647 C CA . ASN A 1 85 ? 4.878 -20.323 4.237 1.00 72.81 85 ASN A CA 1
ATOM 648 C C . ASN A 1 85 ? 4.642 -19.609 5.581 1.00 72.81 85 ASN A C 1
ATOM 650 O O . ASN A 1 85 ? 4.491 -20.278 6.600 1.00 72.81 85 ASN A O 1
ATOM 654 N N . ASN A 1 86 ? 4.622 -18.272 5.606 1.00 74.06 86 ASN A N 1
ATOM 655 C CA . ASN A 1 86 ? 4.532 -17.499 6.843 1.00 74.06 86 ASN A CA 1
ATOM 656 C C . ASN A 1 86 ? 3.101 -17.038 7.124 1.00 74.06 86 ASN A C 1
ATOM 658 O O . ASN A 1 86 ? 2.407 -16.558 6.223 1.00 74.06 86 ASN A O 1
ATOM 662 N N . ASP A 1 87 ? 2.709 -17.112 8.395 1.00 81.44 87 ASP A N 1
ATOM 663 C CA . ASP A 1 87 ? 1.463 -16.541 8.895 1.00 81.44 87 ASP A CA 1
ATOM 664 C C . ASP A 1 87 ? 1.646 -15.031 9.141 1.00 81.44 87 ASP A C 1
ATOM 666 O O . ASP A 1 87 ? 2.475 -14.631 9.966 1.00 81.44 87 ASP A O 1
ATOM 670 N N . PRO A 1 88 ? 0.911 -14.160 8.427 1.00 75.25 88 PRO A N 1
ATOM 671 C CA . PRO A 1 88 ? 0.997 -12.725 8.623 1.00 75.25 88 PRO A CA 1
ATOM 672 C C . PRO A 1 88 ? 0.504 -12.364 10.020 1.00 75.25 88 PRO A C 1
ATOM 674 O O . PRO A 1 88 ? -0.572 -12.787 10.442 1.00 75.25 88 PRO A O 1
ATOM 677 N N . LYS A 1 89 ? 1.256 -11.510 10.712 1.00 82.25 89 LYS A N 1
ATOM 678 C CA . LYS A 1 89 ? 0.885 -10.980 12.025 1.00 82.25 89 LYS A CA 1
ATOM 679 C C . LYS A 1 89 ? 0.550 -9.489 11.935 1.00 82.25 89 LYS A C 1
ATOM 681 O O . LYS A 1 89 ? 1.331 -8.649 12.381 1.00 82.25 89 LYS A O 1
ATOM 686 N N . PRO A 1 90 ? -0.609 -9.118 11.362 1.00 72.94 90 PRO A N 1
ATOM 687 C CA . PRO A 1 90 ? -0.959 -7.716 11.127 1.00 72.94 90 PRO A CA 1
ATOM 688 C C . PRO A 1 90 ? -1.053 -6.896 12.422 1.00 72.94 90 PRO A C 1
ATOM 690 O O . PRO A 1 90 ? -0.842 -5.689 12.401 1.00 72.94 90 PRO A O 1
ATOM 693 N N . LEU A 1 91 ? -1.317 -7.542 13.562 1.00 78.00 91 LEU A N 1
ATOM 694 C CA . LEU A 1 91 ? -1.376 -6.891 14.874 1.00 78.00 91 LEU A CA 1
ATOM 695 C C . LEU A 1 91 ? 0.003 -6.620 15.499 1.00 78.00 91 LEU A C 1
ATOM 697 O O . LEU A 1 91 ? 0.077 -5.918 16.506 1.00 78.00 91 LEU A O 1
ATOM 701 N N . GLU A 1 92 ? 1.083 -7.153 14.933 1.00 83.31 92 GLU A N 1
ATOM 702 C CA . GLU A 1 92 ? 2.461 -6.831 15.332 1.00 83.31 92 GLU A CA 1
ATOM 703 C C . GLU A 1 92 ? 3.064 -5.727 14.444 1.00 83.31 92 GLU A C 1
ATOM 705 O O . GLU A 1 92 ? 4.190 -5.288 14.664 1.00 83.31 92 GLU A O 1
ATOM 710 N N . LEU A 1 93 ? 2.308 -5.236 13.455 1.00 83.31 93 LEU A N 1
ATOM 711 C CA . LEU A 1 93 ? 2.759 -4.207 12.528 1.00 83.31 93 LEU A CA 1
ATOM 712 C C . LEU A 1 93 ? 2.928 -2.862 13.250 1.00 83.31 93 LEU A C 1
ATOM 714 O O . LEU A 1 93 ? 1.944 -2.281 13.706 1.00 83.31 93 LEU A O 1
ATOM 718 N N . THR A 1 94 ? 4.159 -2.351 13.319 1.00 87.00 94 THR A N 1
ATOM 719 C CA . THR A 1 94 ? 4.492 -1.003 13.828 1.00 87.00 94 THR A CA 1
ATOM 720 C C . THR A 1 94 ? 4.717 0.010 12.705 1.00 87.00 94 THR A C 1
ATOM 722 O O . THR A 1 94 ? 4.412 1.195 12.865 1.00 87.00 94 THR A O 1
ATOM 725 N N . LYS A 1 95 ? 5.185 -0.473 11.549 1.00 89.62 95 LYS A N 1
ATOM 726 C CA . LYS A 1 95 ? 5.422 0.292 10.321 1.00 89.62 95 LYS A CA 1
ATOM 727 C C . LYS A 1 95 ? 4.694 -0.356 9.157 1.00 89.62 95 LYS A C 1
ATOM 729 O O . LYS A 1 95 ? 4.714 -1.577 9.031 1.00 89.62 95 LYS A O 1
ATOM 734 N N . LEU A 1 96 ? 4.077 0.443 8.295 1.00 88.56 96 LEU A N 1
ATOM 735 C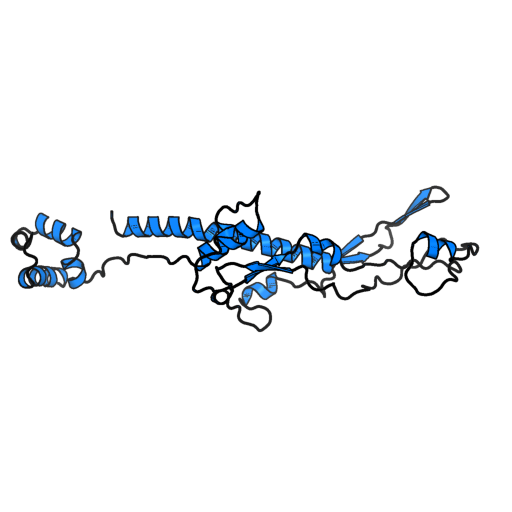 CA . LEU A 1 96 ? 3.429 -0.055 7.087 1.00 88.56 96 LEU A CA 1
ATOM 736 C C . LEU A 1 96 ? 4.387 0.095 5.895 1.00 88.56 96 LEU A C 1
ATOM 738 O O . LEU A 1 96 ? 4.796 1.216 5.589 1.00 88.56 96 LEU A O 1
ATOM 742 N N . PRO A 1 97 ? 4.756 -0.994 5.204 1.00 85.44 97 PRO A N 1
ATOM 743 C CA . PRO A 1 97 ? 5.468 -0.880 3.942 1.00 85.44 97 PRO A CA 1
ATOM 744 C C . PRO A 1 97 ? 4.512 -0.368 2.858 1.00 85.44 97 PRO A C 1
ATOM 746 O O . PRO A 1 97 ? 3.442 -0.938 2.645 1.00 85.44 97 PRO A O 1
ATOM 749 N N . VAL A 1 98 ? 4.917 0.688 2.162 1.00 85.94 98 VAL A N 1
ATOM 750 C CA . VAL A 1 98 ? 4.217 1.258 1.003 1.00 85.94 98 VAL A CA 1
ATOM 751 C C . VAL A 1 98 ? 5.190 1.420 -0.158 1.00 85.94 98 VAL A C 1
ATOM 753 O O . VAL A 1 98 ? 6.410 1.378 0.028 1.00 85.94 98 VAL A O 1
ATOM 756 N N . VAL A 1 99 ? 4.657 1.596 -1.365 1.00 80.88 99 VAL A N 1
ATOM 757 C CA . VAL A 1 99 ? 5.487 1.833 -2.551 1.00 80.88 99 VAL A CA 1
ATOM 758 C C . VAL A 1 99 ? 6.152 3.210 -2.456 1.00 80.88 99 VAL A C 1
ATOM 760 O O . VAL A 1 99 ? 5.517 4.207 -2.114 1.00 80.88 99 VAL A O 1
ATOM 763 N N . ASP A 1 100 ? 7.452 3.263 -2.733 1.00 83.31 100 ASP A N 1
ATOM 764 C CA . ASP A 1 100 ? 8.205 4.505 -2.883 1.00 83.31 100 ASP A CA 1
ATOM 765 C C . ASP A 1 100 ? 8.167 4.946 -4.349 1.00 83.31 100 ASP A C 1
ATOM 767 O O . ASP A 1 100 ? 9.002 4.536 -5.157 1.00 83.31 100 ASP A O 1
ATOM 771 N N . GLU A 1 101 ? 7.178 5.774 -4.686 1.00 75.31 101 GLU A N 1
ATOM 772 C CA . GLU A 1 101 ? 6.932 6.263 -6.049 1.00 75.31 101 GLU A CA 1
ATOM 773 C C . GLU A 1 101 ? 8.166 6.930 -6.677 1.00 75.31 101 GLU A C 1
ATOM 775 O O . GLU A 1 101 ? 8.459 6.713 -7.852 1.00 75.31 101 GLU A O 1
ATOM 780 N N . ASN A 1 102 ? 8.982 7.623 -5.876 1.00 76.62 102 ASN A N 1
ATOM 781 C CA . ASN A 1 102 ? 10.206 8.280 -6.347 1.00 76.62 102 ASN A CA 1
ATOM 782 C C . ASN A 1 102 ? 11.292 7.288 -6.780 1.00 76.62 102 ASN A C 1
ATOM 784 O O . ASN A 1 102 ? 12.189 7.632 -7.550 1.00 76.62 102 ASN A O 1
ATOM 788 N N . LYS A 1 103 ? 11.233 6.050 -6.279 1.00 73.69 103 LYS A N 1
ATOM 789 C CA . LYS A 1 103 ? 12.178 4.983 -6.621 1.00 73.69 103 LYS A CA 1
ATOM 790 C C . LYS A 1 103 ? 11.612 3.991 -7.629 1.00 73.69 103 LYS A C 1
ATOM 792 O O . LYS A 1 103 ? 12.349 3.107 -8.054 1.00 73.69 103 LYS A O 1
ATOM 797 N N . MET A 1 104 ? 10.353 4.132 -8.054 1.00 68.44 104 MET A N 1
ATOM 798 C CA . MET A 1 104 ? 9.725 3.198 -8.995 1.00 68.44 104 MET A CA 1
ATOM 799 C C . MET A 1 104 ? 10.451 3.145 -10.344 1.00 68.44 104 MET A C 1
ATOM 801 O O . MET A 1 104 ? 10.715 2.053 -10.843 1.00 68.44 104 MET A O 1
ATOM 805 N N . GLY A 1 105 ? 10.851 4.294 -10.899 1.00 63.59 105 GLY A N 1
ATOM 806 C CA . GLY A 1 105 ? 11.556 4.350 -12.188 1.00 63.59 105 GLY A CA 1
ATOM 807 C C . GLY A 1 105 ? 12.924 3.653 -12.184 1.00 63.59 105 GLY A C 1
ATOM 808 O O . GLY A 1 105 ? 13.348 3.127 -13.205 1.00 63.59 105 GLY A O 1
ATOM 809 N N . GLN A 1 106 ? 13.580 3.569 -11.023 1.00 64.31 106 GLN A N 1
ATOM 810 C CA . GLN A 1 106 ? 14.882 2.905 -10.850 1.00 64.31 106 GLN A CA 1
ATOM 811 C C . GLN A 1 106 ? 14.764 1.376 -10.728 1.00 64.31 106 GLN A C 1
ATOM 813 O O . GLN A 1 106 ? 15.767 0.679 -10.603 1.00 64.31 106 GLN A O 1
ATOM 818 N N . GLN A 1 107 ? 13.538 0.853 -10.690 1.00 62.84 107 GLN A N 1
ATOM 819 C CA . GLN A 1 107 ? 13.264 -0.566 -10.464 1.00 62.84 107 GLN A CA 1
ATOM 820 C C . GLN A 1 107 ? 12.965 -1.320 -11.737 1.00 62.84 107 GLN A C 1
ATOM 822 O O . GLN A 1 107 ? 13.089 -2.539 -11.735 1.00 62.84 107 GLN A O 1
ATOM 827 N N . ALA A 1 108 ? 12.490 -0.613 -12.767 1.00 63.75 108 ALA A N 1
ATOM 828 C CA . ALA A 1 108 ? 12.089 -1.231 -14.013 1.00 63.75 108 ALA A CA 1
ATOM 829 C C . ALA A 1 108 ? 13.223 -2.136 -14.494 1.00 63.75 108 ALA A C 1
ATOM 831 O O . ALA A 1 108 ? 14.382 -1.724 -14.537 1.00 63.75 108 ALA A O 1
ATOM 832 N N . ALA A 1 109 ? 12.885 -3.388 -14.801 1.00 63.19 109 ALA A N 1
ATOM 833 C CA . ALA A 1 109 ? 13.858 -4.312 -15.346 1.00 63.19 109 ALA A CA 1
ATOM 834 C C . ALA A 1 109 ? 14.475 -3.674 -16.594 1.00 63.19 109 ALA A C 1
ATOM 836 O O . ALA A 1 109 ? 13.754 -3.279 -17.517 1.00 63.19 109 ALA A O 1
ATOM 837 N N . GLU A 1 110 ? 15.801 -3.567 -16.616 1.00 64.81 110 GLU A N 1
ATOM 838 C CA . GLU A 1 110 ? 16.494 -3.133 -17.816 1.00 64.81 110 GLU A CA 1
ATOM 839 C C . GLU A 1 110 ? 16.280 -4.199 -18.885 1.00 64.81 110 GLU A C 1
ATOM 841 O O . GLU A 1 110 ? 16.751 -5.335 -18.782 1.00 64.81 110 GLU A O 1
ATOM 846 N N . ASN A 1 111 ? 15.514 -3.821 -19.899 1.00 69.38 111 ASN A N 1
ATOM 847 C CA . ASN A 1 111 ? 15.295 -4.628 -21.076 1.00 69.38 111 ASN A CA 1
ATOM 848 C C . ASN A 1 111 ? 16.214 -4.100 -22.173 1.00 69.38 111 ASN A C 1
ATOM 850 O O . ASN A 1 111 ? 16.108 -2.934 -22.553 1.00 69.38 111 ASN A O 1
ATOM 854 N N . HIS A 1 112 ? 17.091 -4.947 -22.703 1.00 68.81 112 HIS A N 1
ATOM 855 C CA . HIS A 1 112 ? 17.865 -4.610 -23.891 1.00 68.81 112 HIS A CA 1
ATOM 856 C C . HIS A 1 112 ? 17.382 -5.431 -25.084 1.00 68.81 112 HIS A C 1
ATOM 858 O O . HIS A 1 112 ? 17.054 -6.612 -24.971 1.00 68.81 112 HIS A O 1
ATOM 864 N N . MET A 1 113 ? 17.360 -4.791 -26.249 1.00 69.25 113 MET A N 1
ATOM 865 C CA . MET A 1 113 ? 17.170 -5.466 -27.526 1.00 69.25 113 MET A CA 1
ATOM 866 C C . MET A 1 113 ? 18.520 -5.543 -28.224 1.00 69.25 113 MET A C 1
ATOM 868 O O . MET A 1 113 ? 19.156 -4.518 -28.465 1.00 69.25 113 MET A O 1
ATOM 872 N N . LYS A 1 114 ? 18.958 -6.760 -28.550 1.00 72.69 114 LYS A N 1
ATOM 873 C CA . LYS A 1 114 ? 20.161 -6.974 -29.353 1.00 72.69 114 LYS A CA 1
ATOM 874 C C . LYS A 1 114 ? 19.763 -7.137 -30.813 1.00 72.69 114 LYS A C 1
ATOM 876 O O . LYS A 1 114 ? 19.111 -8.119 -31.163 1.00 72.69 114 LYS A O 1
ATOM 881 N N . LEU A 1 115 ? 20.202 -6.202 -31.645 1.00 72.00 115 LEU A N 1
ATOM 882 C CA . LEU A 1 115 ? 20.169 -6.328 -33.098 1.00 72.00 115 LEU A CA 1
ATOM 883 C C . LEU A 1 115 ? 21.571 -6.706 -33.570 1.00 72.00 115 LEU A C 1
ATOM 885 O O . LEU A 1 115 ? 22.541 -6.034 -33.224 1.00 72.00 115 LEU A O 1
ATOM 889 N N . THR A 1 116 ? 21.678 -7.792 -34.327 1.00 72.81 116 THR A N 1
ATOM 890 C CA . THR A 1 116 ? 22.947 -8.242 -34.905 1.00 72.81 116 THR A CA 1
ATOM 891 C C . THR A 1 116 ? 22.898 -8.011 -36.404 1.00 72.81 116 THR A C 1
ATOM 893 O O . THR A 1 116 ? 22.098 -8.649 -37.084 1.00 72.81 116 THR A O 1
ATOM 896 N N . PHE A 1 117 ? 23.748 -7.119 -36.906 1.00 70.50 117 PHE A N 1
ATOM 897 C CA . PHE A 1 117 ? 23.935 -6.902 -38.338 1.00 70.50 117 PHE A CA 1
ATOM 898 C C . PHE A 1 117 ? 25.241 -7.566 -38.781 1.00 70.50 117 PHE A C 1
ATOM 900 O O . PHE A 1 117 ? 26.199 -7.680 -38.010 1.00 70.50 117 PHE A O 1
ATOM 907 N N . GLU A 1 118 ? 25.278 -8.039 -40.021 1.00 66.94 118 GLU A N 1
ATOM 908 C CA . GLU A 1 118 ? 26.469 -8.676 -40.567 1.00 66.94 118 GLU A CA 1
ATOM 909 C C . GLU A 1 118 ? 27.608 -7.646 -40.717 1.00 66.94 118 GLU A C 1
ATOM 911 O O . GLU A 1 118 ? 27.439 -6.597 -41.335 1.00 66.94 118 GLU A O 1
ATOM 916 N N . ARG A 1 119 ? 28.785 -7.950 -40.142 1.00 64.38 119 ARG A N 1
ATOM 917 C CA . ARG A 1 119 ? 30.049 -7.190 -40.299 1.00 64.38 119 ARG A CA 1
ATOM 918 C C . ARG A 1 119 ? 30.012 -5.710 -39.865 1.00 64.38 119 ARG A C 1
ATOM 920 O O . ARG A 1 119 ? 30.826 -4.920 -40.337 1.00 64.38 119 ARG A O 1
ATOM 927 N N . SER A 1 120 ? 29.123 -5.337 -38.944 1.00 62.38 120 SER A N 1
ATOM 928 C CA . SER A 1 120 ? 28.824 -3.930 -38.627 1.00 62.38 120 SER A CA 1
ATOM 929 C C . SER A 1 120 ? 29.484 -3.355 -37.366 1.00 62.38 120 SER A C 1
ATOM 931 O O . SER A 1 120 ? 29.477 -2.144 -37.187 1.00 62.38 120 SER A O 1
ATOM 933 N N . CYS A 1 121 ? 30.013 -4.172 -36.448 1.00 61.97 121 CYS A N 1
ATOM 934 C CA . CYS A 1 121 ? 30.522 -3.689 -35.155 1.00 61.97 121 CYS A CA 1
ATOM 935 C C . CYS A 1 121 ? 31.868 -4.342 -34.808 1.00 61.97 121 CYS A C 1
ATOM 937 O O . CYS A 1 121 ? 31.978 -5.565 -34.822 1.00 61.97 121 CYS A O 1
ATOM 939 N N . VAL A 1 122 ? 32.881 -3.527 -34.485 1.00 58.16 122 VAL A N 1
ATOM 940 C CA . VAL A 1 122 ? 34.252 -3.985 -34.152 1.00 58.16 122 VAL A CA 1
ATOM 941 C C . VAL A 1 122 ? 34.639 -3.628 -32.703 1.00 58.16 122 VAL A C 1
ATOM 943 O O . VAL A 1 122 ? 35.658 -4.089 -32.197 1.00 58.16 122 VAL A O 1
ATOM 946 N N . ALA A 1 123 ? 33.823 -2.832 -32.003 1.00 57.19 123 ALA A N 1
ATOM 947 C CA . ALA A 1 123 ? 34.126 -2.322 -30.666 1.00 57.19 123 ALA A CA 1
ATOM 948 C C . ALA A 1 123 ? 33.573 -3.177 -29.513 1.00 57.19 123 ALA A C 1
ATOM 950 O O . ALA A 1 123 ? 32.598 -3.908 -29.671 1.00 57.19 123 ALA A O 1
ATOM 951 N N . GLY A 1 124 ? 34.247 -3.066 -28.359 1.00 57.00 124 GLY A N 1
ATOM 952 C CA . GLY A 1 124 ? 34.176 -3.968 -27.205 1.00 57.00 124 GLY A CA 1
ATOM 953 C C . GLY A 1 124 ? 32.800 -4.205 -26.568 1.00 57.00 124 GLY A C 1
ATOM 954 O O . GLY A 1 124 ? 31.851 -3.449 -26.740 1.00 57.00 124 GLY A O 1
ATOM 955 N N . ASN A 1 125 ? 32.729 -5.275 -25.769 1.00 63.88 125 ASN A N 1
ATOM 956 C CA . ASN A 1 125 ? 31.515 -5.824 -25.144 1.00 63.88 125 ASN A CA 1
ATOM 957 C C . ASN A 1 125 ? 31.003 -5.024 -23.922 1.00 63.88 125 ASN A C 1
ATOM 959 O O . ASN A 1 125 ? 30.508 -5.612 -22.961 1.00 63.88 125 ASN A O 1
ATOM 963 N N . THR A 1 126 ? 31.155 -3.699 -23.914 1.00 65.69 126 THR A N 1
ATOM 964 C CA . THR A 1 126 ? 30.814 -2.838 -22.768 1.00 65.69 126 THR A CA 1
ATOM 965 C C . THR A 1 126 ? 29.727 -1.834 -23.122 1.00 65.69 126 THR A C 1
ATOM 967 O O . THR A 1 126 ? 29.752 -1.245 -24.200 1.00 65.69 126 THR A O 1
ATOM 970 N N . TYR A 1 127 ? 28.801 -1.590 -22.193 1.00 71.00 127 TYR A N 1
ATOM 971 C CA . TYR A 1 127 ? 27.789 -0.545 -22.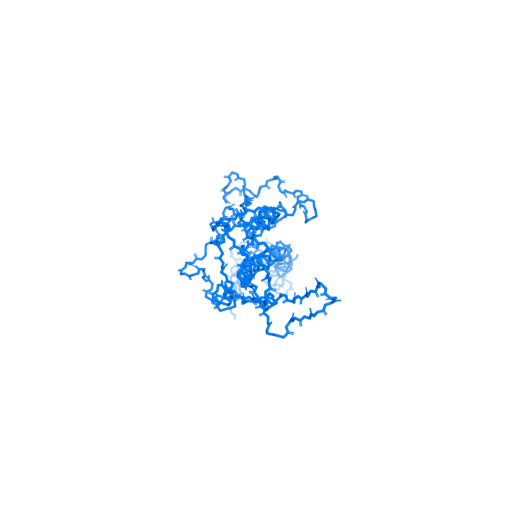340 1.00 71.00 127 TYR A CA 1
ATOM 972 C C . TYR A 1 127 ? 28.432 0.849 -22.419 1.00 71.00 127 TYR A C 1
ATOM 974 O O . TYR A 1 127 ? 29.367 1.157 -21.683 1.00 71.00 127 TYR A O 1
ATOM 982 N N . GLY A 1 128 ? 27.906 1.699 -23.300 1.00 69.44 128 GLY A N 1
ATOM 983 C CA . GLY A 1 128 ? 28.344 3.079 -23.496 1.00 69.44 128 GLY A CA 1
ATOM 984 C C . GLY A 1 128 ? 27.216 3.928 -24.077 1.00 69.44 128 GLY A C 1
ATOM 985 O O . GLY A 1 128 ? 26.109 3.434 -24.300 1.00 69.44 128 GLY A O 1
ATOM 986 N N . THR A 1 129 ? 27.473 5.212 -24.329 1.00 75.75 129 THR A N 1
ATOM 987 C CA . THR A 1 129 ? 26.474 6.059 -24.992 1.00 75.75 129 THR A CA 1
ATOM 988 C C . THR A 1 129 ? 26.210 5.552 -26.409 1.00 75.75 129 THR A C 1
ATOM 990 O O . THR A 1 129 ? 27.111 5.040 -27.077 1.00 75.75 129 THR A O 1
ATOM 993 N N . PHE A 1 130 ? 24.976 5.724 -26.891 1.00 67.00 130 PHE A N 1
ATOM 994 C CA . PHE A 1 130 ? 24.598 5.296 -28.240 1.00 67.00 130 PHE A CA 1
ATOM 995 C C . PHE A 1 130 ? 25.525 5.893 -29.311 1.00 67.00 130 PHE A C 1
ATOM 997 O O . PHE A 1 130 ? 25.968 5.186 -30.210 1.00 67.00 130 PHE A O 1
ATOM 1004 N N . SER A 1 131 ? 25.891 7.171 -29.172 1.00 69.56 131 SER A N 1
ATOM 1005 C CA . SER A 1 131 ? 26.824 7.846 -30.079 1.00 69.56 131 SER A CA 1
ATOM 1006 C C . SER A 1 131 ? 28.243 7.275 -30.016 1.00 69.56 131 SER A C 1
ATOM 1008 O O . SER A 1 131 ? 28.870 7.120 -31.063 1.00 69.56 131 SER A O 1
ATOM 1010 N N . ALA A 1 132 ? 28.751 6.926 -28.830 1.00 71.19 132 ALA A N 1
ATOM 1011 C CA . ALA A 1 132 ? 30.088 6.355 -28.676 1.00 71.19 132 ALA A CA 1
ATOM 1012 C C . ALA A 1 132 ? 30.172 4.932 -29.245 1.00 71.19 132 ALA A C 1
ATOM 1014 O O . ALA A 1 132 ? 31.089 4.631 -30.005 1.00 71.19 132 ALA A O 1
ATOM 1015 N N . ILE A 1 133 ? 29.193 4.076 -28.939 1.00 69.88 133 ILE A N 1
ATOM 1016 C CA . ILE A 1 133 ? 29.129 2.703 -29.466 1.00 69.88 133 ILE A CA 1
ATOM 1017 C C . ILE A 1 133 ? 28.849 2.703 -30.977 1.00 69.88 133 ILE A C 1
ATOM 1019 O O . ILE A 1 133 ? 29.467 1.941 -31.722 1.00 69.88 133 ILE A O 1
ATOM 1023 N N . GLY A 1 134 ? 27.974 3.595 -31.451 1.00 67.19 134 GLY A N 1
ATOM 1024 C CA . GLY A 1 134 ? 27.693 3.776 -32.875 1.00 67.19 134 GLY A CA 1
ATOM 1025 C C . GLY A 1 134 ? 28.915 4.244 -33.666 1.00 67.19 134 GLY A C 1
ATOM 1026 O O . GLY A 1 134 ? 29.195 3.699 -34.725 1.00 67.19 134 GLY A O 1
ATOM 1027 N N . SER A 1 135 ? 29.700 5.182 -33.129 1.00 64.81 135 SER A N 1
ATOM 1028 C CA . SER A 1 135 ? 30.936 5.658 -33.778 1.00 64.81 135 SER A CA 1
ATOM 1029 C C . SER A 1 135 ? 32.057 4.613 -33.770 1.00 64.81 135 SER A C 1
ATOM 1031 O O . SER A 1 135 ? 32.924 4.630 -34.638 1.00 64.81 135 SER A O 1
ATOM 1033 N N . ALA A 1 136 ? 32.050 3.704 -32.792 1.00 61.94 136 ALA A N 1
ATOM 1034 C CA . ALA A 1 136 ? 33.017 2.614 -32.680 1.00 61.94 136 ALA A CA 1
ATOM 1035 C C . ALA A 1 136 ? 32.623 1.374 -33.518 1.00 61.94 136 ALA A C 1
ATOM 1037 O O . ALA A 1 136 ? 33.385 0.413 -33.650 1.00 61.94 136 ALA A O 1
ATOM 1038 N N . SER A 1 137 ? 31.427 1.393 -34.106 1.00 64.25 137 SER A N 1
ATOM 1039 C CA . SER A 1 137 ? 30.962 0.400 -35.066 1.00 64.25 137 SER A CA 1
ATOM 1040 C C . SER A 1 137 ? 31.514 0.761 -36.446 1.00 64.25 137 SER A C 1
ATOM 1042 O O . SER A 1 137 ? 31.236 1.840 -36.965 1.00 64.25 137 SER A O 1
ATOM 1044 N N . ALA A 1 138 ? 32.348 -0.102 -37.036 1.00 61.22 138 ALA A N 1
ATOM 1045 C CA . ALA A 1 138 ? 32.865 0.156 -38.375 1.00 61.22 138 ALA A CA 1
ATOM 1046 C C . ALA A 1 138 ? 31.694 0.145 -39.366 1.00 61.22 138 ALA A C 1
ATOM 1048 O O . ALA A 1 138 ? 30.929 -0.818 -39.391 1.00 61.22 138 ALA A O 1
ATOM 1049 N N . GLN A 1 139 ? 31.581 1.175 -40.212 1.00 55.53 139 GLN A N 1
ATOM 1050 C CA . GLN A 1 139 ? 30.734 1.143 -41.409 1.00 55.53 139 GLN A CA 1
ATOM 1051 C C . GLN A 1 139 ? 31.310 0.118 -42.403 1.00 55.53 139 GLN A C 1
ATOM 1053 O O . GLN A 1 139 ? 31.832 0.464 -43.458 1.00 55.53 139 GLN A O 1
ATOM 1058 N N . GLY A 1 140 ? 31.283 -1.167 -42.050 1.00 56.00 140 GLY A N 1
ATOM 1059 C CA . GLY A 1 140 ? 31.339 -2.223 -43.042 1.00 56.00 140 GLY A CA 1
ATOM 1060 C C . GLY A 1 140 ? 30.113 -2.062 -43.925 1.00 56.00 140 GLY A C 1
ATOM 1061 O O . GLY A 1 140 ? 29.037 -1.743 -43.420 1.00 56.00 140 GLY A O 1
ATOM 1062 N N . THR A 1 141 ? 30.274 -2.225 -45.237 1.00 53.28 141 THR A N 1
ATOM 1063 C CA . THR A 1 141 ? 29.158 -2.269 -46.183 1.00 53.28 141 THR A CA 1
ATOM 1064 C C . THR A 1 141 ? 28.107 -3.219 -45.615 1.00 53.28 141 THR A C 1
ATOM 1066 O O . THR A 1 141 ? 28.345 -4.426 -45.568 1.00 53.28 141 THR A O 1
ATOM 1069 N N . ILE A 1 142 ? 26.998 -2.683 -45.100 1.00 54.91 142 ILE A N 1
ATOM 1070 C CA . ILE A 1 142 ? 25.901 -3.495 -44.577 1.00 54.91 142 ILE A CA 1
ATOM 1071 C C . ILE A 1 142 ? 25.281 -4.153 -45.808 1.00 54.91 142 ILE A C 1
ATOM 1073 O O . ILE A 1 142 ? 24.493 -3.539 -46.520 1.00 54.91 142 ILE A O 1
ATOM 1077 N N . VAL A 1 143 ? 25.745 -5.362 -46.122 1.00 57.06 143 VAL A N 1
ATOM 1078 C CA . VAL A 1 143 ? 25.298 -6.138 -47.288 1.00 57.06 143 VAL A CA 1
ATOM 1079 C C . VAL A 1 143 ? 23.937 -6.789 -47.048 1.00 57.06 143 VAL A C 1
ATOM 1081 O O . VAL A 1 143 ? 23.255 -7.126 -48.010 1.00 57.06 143 VAL A O 1
ATOM 1084 N N . ASP A 1 144 ? 23.526 -6.901 -45.782 1.00 58.22 144 ASP A N 1
ATOM 1085 C CA . ASP A 1 144 ? 22.223 -7.406 -45.367 1.00 58.22 144 ASP A CA 1
ATOM 1086 C C . ASP A 1 144 ? 21.593 -6.484 -44.305 1.00 58.22 144 ASP A C 1
ATOM 1088 O O . ASP A 1 144 ? 22.144 -6.264 -43.223 1.00 58.22 144 ASP A O 1
ATOM 1092 N N . LEU A 1 145 ? 20.422 -5.931 -44.634 1.00 62.41 145 LEU A N 1
ATOM 1093 C CA . LEU A 1 145 ? 19.604 -5.077 -43.764 1.00 62.41 145 LEU A CA 1
ATOM 1094 C C . LEU A 1 145 ? 18.599 -5.886 -42.925 1.00 62.41 145 LEU A C 1
ATOM 1096 O O . LEU A 1 145 ? 17.666 -5.310 -42.363 1.00 62.41 145 LEU A O 1
ATOM 1100 N N . ASN A 1 146 ? 18.775 -7.205 -42.829 1.00 65.06 146 ASN A N 1
ATOM 1101 C CA . ASN A 1 146 ? 17.963 -8.102 -42.019 1.00 65.06 146 ASN A CA 1
ATOM 1102 C C . ASN A 1 146 ? 18.676 -8.477 -40.702 1.00 65.06 146 ASN A C 1
ATOM 1104 O O . ASN A 1 146 ? 19.263 -9.557 -40.595 1.00 65.06 146 ASN A O 1
ATOM 1108 N N . PRO A 1 147 ? 18.654 -7.612 -39.668 1.00 66.19 147 PRO A N 1
ATOM 1109 C CA . PRO A 1 147 ? 19.283 -7.939 -38.403 1.00 66.19 147 PRO A CA 1
ATOM 1110 C C . PRO A 1 147 ? 18.598 -9.134 -37.747 1.00 66.19 147 PRO A C 1
ATOM 1112 O O . PRO A 1 147 ? 17.370 -9.195 -37.652 1.00 66.19 147 PRO A O 1
ATOM 1115 N N . THR A 1 148 ? 19.397 -10.039 -37.191 1.00 67.44 148 THR A N 1
ATOM 1116 C CA . THR A 1 148 ? 18.859 -11.068 -36.298 1.00 67.44 148 THR A CA 1
ATOM 1117 C C . THR A 1 148 ? 18.678 -10.486 -34.901 1.00 67.44 148 THR A C 1
ATOM 1119 O O . THR A 1 148 ? 19.539 -9.771 -34.373 1.00 67.44 148 THR A O 1
ATOM 1122 N N . THR A 1 149 ? 17.534 -10.778 -34.291 1.00 62.75 149 THR A N 1
ATOM 1123 C CA . THR A 1 149 ? 17.244 -10.393 -32.911 1.00 62.75 149 THR A CA 1
ATOM 1124 C C . THR A 1 149 ? 17.785 -11.461 -31.972 1.00 62.75 149 THR A C 1
ATOM 1126 O O . THR A 1 149 ? 17.425 -12.632 -32.094 1.00 62.75 149 THR A O 1
ATOM 1129 N N . GLY A 1 150 ? 18.635 -11.075 -31.020 1.00 59.97 150 GLY A N 1
ATOM 1130 C CA . GLY A 1 150 ? 18.973 -11.960 -29.904 1.00 59.97 150 GLY A CA 1
ATOM 1131 C C . GLY A 1 150 ? 17.770 -12.155 -28.978 1.00 59.97 150 GLY A C 1
ATOM 1132 O O . GLY A 1 150 ? 16.886 -11.297 -28.928 1.00 59.97 150 GLY A O 1
ATOM 1133 N N . SER A 1 151 ? 17.739 -13.257 -28.222 1.00 57.84 151 SER A N 1
ATOM 1134 C CA . SER A 1 151 ? 16.752 -13.417 -27.150 1.00 57.84 151 SER A CA 1
ATOM 1135 C C . SER A 1 151 ? 16.842 -12.224 -26.191 1.00 57.84 151 SER A C 1
ATOM 1137 O O . SER A 1 151 ? 17.953 -11.865 -25.794 1.00 57.84 151 SER A O 1
ATOM 1139 N N . PRO A 1 152 ? 15.711 -11.617 -25.797 1.00 57.81 152 PRO A N 1
ATOM 1140 C CA . PRO A 1 152 ? 15.703 -10.577 -24.780 1.00 57.81 152 PRO A CA 1
ATOM 1141 C C . PRO A 1 152 ? 16.289 -11.162 -23.497 1.00 57.81 152 PRO A C 1
ATOM 1143 O O . PRO A 1 152 ? 15.751 -12.126 -22.949 1.00 57.81 152 PRO A O 1
ATOM 1146 N N . THR A 1 153 ? 17.400 -10.608 -23.026 1.00 55.69 153 THR A N 1
ATOM 1147 C CA . THR A 1 153 ? 18.009 -11.007 -21.757 1.00 55.69 153 THR A CA 1
ATOM 1148 C C . THR A 1 153 ? 17.739 -9.927 -20.721 1.00 55.69 153 THR A C 1
ATOM 1150 O O . THR A 1 153 ? 18.061 -8.761 -20.924 1.00 55.69 153 THR A O 1
ATOM 1153 N N . LYS A 1 154 ? 17.130 -10.295 -19.591 1.00 57.53 154 LYS A N 1
ATOM 1154 C CA . LYS A 1 154 ? 17.011 -9.393 -18.441 1.00 57.53 154 LYS A CA 1
ATOM 1155 C C . LYS A 1 154 ? 18.412 -9.203 -17.858 1.00 57.53 154 LYS A C 1
ATOM 1157 O O . LYS A 1 154 ? 19.012 -10.169 -17.395 1.00 57.53 154 LYS A O 1
ATOM 1162 N N . THR A 1 155 ? 18.956 -7.990 -17.935 1.00 52.22 155 THR A N 1
ATOM 1163 C CA . THR A 1 155 ? 20.368 -7.733 -17.598 1.00 52.22 155 THR A CA 1
ATOM 1164 C C . THR A 1 155 ? 20.628 -7.648 -16.098 1.00 52.22 155 THR A C 1
ATOM 1166 O O . THR A 1 155 ? 21.736 -7.919 -15.644 1.00 52.22 155 THR A O 1
ATOM 1169 N N . THR A 1 156 ? 19.619 -7.273 -15.316 1.00 54.12 156 THR A N 1
ATOM 1170 C CA . THR A 1 156 ? 19.762 -7.026 -13.881 1.00 54.12 156 THR A CA 1
ATOM 1171 C C . THR A 1 156 ? 18.659 -7.732 -13.099 1.00 54.12 156 THR A C 1
ATOM 1173 O O . THR A 1 156 ? 17.479 -7.714 -13.463 1.00 54.12 156 THR A O 1
ATOM 1176 N N . ALA A 1 157 ? 19.043 -8.382 -11.994 1.00 53.38 157 ALA A N 1
ATOM 1177 C CA . ALA A 1 157 ? 18.089 -8.716 -10.945 1.00 53.38 157 ALA A CA 1
ATOM 1178 C C . ALA A 1 157 ? 17.392 -7.409 -10.545 1.00 53.38 157 ALA A C 1
ATOM 1180 O O . ALA A 1 157 ? 18.082 -6.413 -10.326 1.00 53.38 157 ALA A O 1
ATOM 1181 N N . SER A 1 158 ? 16.054 -7.398 -10.517 1.00 53.19 158 SER A N 1
ATOM 1182 C CA . SER A 1 158 ? 15.273 -6.200 -10.186 1.00 53.19 158 SER A CA 1
ATOM 1183 C C . SER A 1 158 ? 15.894 -5.496 -8.977 1.00 53.19 158 SER A C 1
ATOM 1185 O O . SER A 1 158 ? 16.146 -6.138 -7.952 1.00 53.19 158 SER A O 1
ATOM 1187 N N . ALA A 1 159 ? 16.182 -4.197 -9.111 1.00 54.50 159 ALA A N 1
ATOM 1188 C CA . ALA A 1 159 ? 16.716 -3.402 -8.012 1.00 54.50 159 ALA A CA 1
ATOM 1189 C C . ALA A 1 159 ? 15.819 -3.582 -6.770 1.00 54.50 159 ALA A C 1
ATOM 1191 O O . ALA A 1 159 ? 14.602 -3.723 -6.900 1.00 54.50 159 ALA A O 1
ATOM 1192 N N . LYS A 1 160 ? 16.417 -3.627 -5.566 1.00 58.81 160 LYS A N 1
ATOM 1193 C CA . LYS A 1 160 ? 15.718 -3.822 -4.274 1.00 58.81 160 LYS A CA 1
ATOM 1194 C C . LYS A 1 160 ? 14.365 -3.110 -4.262 1.00 58.81 160 LYS A C 1
ATOM 1196 O O . LYS A 1 160 ? 14.394 -1.895 -4.360 1.00 58.81 160 LYS A O 1
ATOM 1201 N N . LEU A 1 161 ? 13.242 -3.825 -4.099 1.00 63.28 161 LEU A N 1
ATOM 1202 C CA . LEU A 1 161 ? 11.861 -3.293 -4.068 1.00 63.28 161 LEU A CA 1
ATOM 1203 C C . LEU A 1 161 ? 11.761 -1.840 -3.563 1.00 63.28 161 LEU A C 1
ATOM 1205 O O . LEU A 1 161 ? 12.263 -1.531 -2.481 1.00 63.28 161 LEU A O 1
ATOM 1209 N N . ALA A 1 162 ? 11.083 -0.981 -4.330 1.00 74.69 162 ALA A N 1
ATOM 1210 C CA . ALA A 1 162 ? 10.837 0.433 -4.071 1.00 74.69 162 ALA A CA 1
ATOM 1211 C C . ALA A 1 162 ? 9.799 0.511 -2.967 1.00 74.69 162 ALA A C 1
ATOM 1213 O O . ALA A 1 162 ? 8.616 0.744 -3.195 1.00 74.69 162 ALA A O 1
ATOM 1214 N N . LYS A 1 163 ? 10.264 0.209 -1.763 1.00 81.31 163 LYS A N 1
ATOM 1215 C CA . LYS A 1 163 ? 9.490 0.260 -0.545 1.00 81.31 163 LYS A CA 1
ATOM 1216 C C . LYS A 1 163 ? 10.005 1.397 0.314 1.00 81.31 163 LYS A C 1
ATOM 1218 O O . LYS A 1 163 ? 11.214 1.603 0.443 1.00 81.31 163 LYS A O 1
ATOM 1223 N N . LYS A 1 164 ? 9.073 2.069 0.961 1.00 87.12 164 LYS A N 1
ATOM 1224 C CA . LYS A 1 164 ? 9.325 2.913 2.121 1.00 87.12 164 LYS A CA 1
ATOM 1225 C C . LYS A 1 164 ? 8.441 2.435 3.258 1.00 87.12 164 LYS A C 1
ATOM 1227 O O . LYS A 1 164 ? 7.388 1.841 3.035 1.00 87.12 164 LYS A O 1
ATOM 1232 N N . GLU A 1 165 ? 8.901 2.650 4.476 1.00 90.50 165 GLU A N 1
ATOM 1233 C CA . GLU A 1 165 ? 8.167 2.275 5.676 1.00 90.50 165 GLU A CA 1
ATOM 1234 C C . GLU A 1 165 ? 7.585 3.536 6.298 1.00 90.50 165 GLU A C 1
ATOM 1236 O O . GLU A 1 165 ? 8.327 4.453 6.644 1.00 90.50 165 GLU A O 1
ATOM 1241 N N . ILE A 1 166 ? 6.260 3.579 6.433 1.00 91.62 166 ILE A N 1
ATOM 1242 C CA . ILE A 1 166 ? 5.575 4.668 7.127 1.00 91.62 166 ILE A CA 1
ATOM 1243 C C . ILE A 1 166 ? 5.290 4.251 8.568 1.00 91.62 166 ILE A C 1
ATOM 1245 O O . ILE A 1 166 ? 4.759 3.170 8.839 1.00 91.62 166 ILE A O 1
ATOM 1249 N N . GLN A 1 167 ? 5.657 5.116 9.505 1.00 93.38 167 GLN A N 1
ATOM 1250 C CA . GLN A 1 167 ? 5.417 4.912 10.927 1.00 93.38 167 GLN A CA 1
ATOM 1251 C C . GLN A 1 167 ? 3.936 5.130 11.260 1.00 93.38 167 GLN A C 1
ATOM 1253 O O . GLN A 1 167 ? 3.334 6.128 10.860 1.00 93.38 167 GLN A O 1
ATOM 1258 N N . LEU A 1 168 ? 3.343 4.190 12.002 1.00 93.38 168 LEU A N 1
ATOM 1259 C CA . LEU A 1 168 ? 1.919 4.233 12.359 1.00 93.38 168 LEU A CA 1
ATOM 1260 C C . LEU A 1 168 ? 1.669 4.850 13.744 1.00 93.38 168 LEU A C 1
ATOM 1262 O O . LEU A 1 168 ? 0.662 5.530 13.950 1.00 93.38 168 LEU A O 1
ATOM 1266 N N . TYR A 1 169 ? 2.584 4.626 14.689 1.00 94.56 169 TYR A N 1
ATOM 1267 C CA . TYR A 1 169 ? 2.409 4.957 16.106 1.00 94.56 169 TYR A CA 1
ATOM 1268 C C . TYR A 1 169 ? 3.514 5.874 16.616 1.00 94.56 169 TYR A C 1
ATOM 1270 O O . TYR A 1 169 ? 4.622 5.876 16.086 1.00 94.56 169 TYR A O 1
ATOM 1278 N N . GLU A 1 170 ? 3.243 6.594 17.699 1.00 94.75 170 GLU A N 1
ATOM 1279 C CA . GLU A 1 170 ? 4.267 7.341 18.431 1.00 94.75 170 GLU A CA 1
ATOM 1280 C C . GLU A 1 170 ? 5.401 6.422 18.914 1.00 94.75 170 GLU A C 1
ATOM 1282 O O . GLU A 1 170 ? 5.153 5.353 19.482 1.00 94.75 170 GLU A O 1
ATOM 1287 N N . ASN A 1 171 ? 6.649 6.860 18.724 1.00 90.56 171 ASN A N 1
ATOM 1288 C CA . ASN A 1 171 ? 7.864 6.121 19.102 1.00 90.56 171 ASN A CA 1
ATOM 1289 C C . ASN A 1 171 ? 7.931 4.677 18.557 1.00 90.56 171 ASN A C 1
ATOM 1291 O O . ASN A 1 171 ? 8.389 3.780 19.263 1.00 90.56 171 ASN A O 1
ATOM 1295 N N . ASP A 1 172 ? 7.414 4.427 17.347 1.00 88.00 172 ASP A N 1
ATOM 1296 C CA . ASP A 1 172 ? 7.352 3.098 16.717 1.00 88.00 172 ASP A CA 1
ATOM 1297 C C . ASP A 1 172 ? 6.686 2.011 17.589 1.00 88.00 172 ASP A C 1
ATOM 1299 O O . ASP A 1 172 ? 6.910 0.813 17.410 1.00 88.00 172 ASP A O 1
ATOM 1303 N N . ASN A 1 173 ? 5.833 2.407 18.540 1.00 88.81 173 ASN A N 1
ATOM 1304 C CA . ASN A 1 173 ? 5.288 1.505 19.547 1.00 88.81 173 ASN A CA 1
ATOM 1305 C C . ASN A 1 173 ? 3.768 1.393 19.432 1.00 88.81 173 ASN A C 1
ATOM 1307 O O . ASN A 1 173 ? 3.035 2.323 19.769 1.00 88.81 173 ASN A O 1
ATOM 1311 N N . ARG A 1 174 ? 3.277 0.204 19.061 1.00 87.50 174 ARG A N 1
ATOM 1312 C CA . ARG A 1 174 ? 1.837 -0.083 18.964 1.00 87.50 174 ARG A CA 1
ATOM 1313 C C . ARG A 1 174 ? 1.077 0.211 20.256 1.00 87.50 174 ARG A C 1
ATOM 1315 O O . ARG A 1 174 ? -0.095 0.549 20.183 1.00 87.50 174 ARG A O 1
ATOM 1322 N N . GLY A 1 175 ? 1.683 0.104 21.436 1.00 88.44 175 GLY A N 1
ATOM 1323 C CA . GLY A 1 175 ? 1.044 0.459 22.707 1.00 88.44 175 GLY A CA 1
ATOM 1324 C C . GLY A 1 175 ? 0.696 1.949 22.824 1.00 88.44 175 GLY A C 1
ATOM 1325 O O . GLY A 1 175 ? -0.206 2.306 23.577 1.00 88.44 175 GLY A O 1
ATOM 1326 N N . LYS A 1 176 ? 1.350 2.819 22.049 1.00 92.62 176 LYS A N 1
ATOM 1327 C CA . LYS A 1 176 ? 1.134 4.270 22.059 1.00 92.62 176 LYS A CA 1
ATOM 1328 C C . LYS A 1 176 ? 0.016 4.700 21.104 1.00 92.62 176 LYS A C 1
ATOM 1330 O O . LYS A 1 176 ? -0.604 3.879 20.423 1.00 92.62 176 LYS A O 1
ATOM 1335 N N . ALA A 1 177 ? -0.296 5.994 21.123 1.00 93.69 177 ALA A N 1
ATOM 1336 C CA . ALA A 1 177 ? -1.258 6.604 20.213 1.00 93.69 177 ALA A CA 1
ATOM 1337 C C . ALA A 1 177 ? -0.771 6.537 18.755 1.00 93.69 177 ALA A C 1
ATOM 1339 O O . ALA A 1 177 ? 0.411 6.302 18.488 1.00 93.69 177 ALA A O 1
ATOM 1340 N N . CYS A 1 178 ? -1.692 6.752 17.817 1.00 94.31 178 CYS A N 1
ATOM 1341 C CA . CYS A 1 178 ? -1.327 6.987 16.423 1.00 94.31 178 CYS A CA 1
ATOM 1342 C C . CYS A 1 178 ? -0.436 8.226 16.303 1.00 94.31 178 CYS A C 1
ATOM 1344 O O . CYS A 1 178 ? -0.600 9.167 17.078 1.00 94.31 178 CYS A O 1
ATOM 1346 N N . LEU A 1 179 ? 0.477 8.219 15.330 1.00 95.62 179 LEU A N 1
ATOM 1347 C CA . LEU A 1 179 ? 1.450 9.295 15.138 1.00 95.62 179 LEU A CA 1
ATOM 1348 C C . LEU A 1 179 ? 0.751 10.653 14.921 1.00 95.62 179 LEU A C 1
ATOM 1350 O O . LEU A 1 179 ? 0.025 10.837 13.940 1.00 95.62 179 LEU A O 1
ATOM 1354 N N . ALA A 1 180 ? 0.987 11.611 15.817 1.00 94.50 180 ALA A N 1
ATOM 1355 C CA . ALA A 1 180 ? 0.300 12.900 15.862 1.00 94.50 180 ALA A CA 1
ATOM 1356 C C . ALA A 1 180 ? 0.600 13.774 14.638 1.00 94.50 180 ALA A C 1
ATOM 1358 O O . ALA A 1 180 ? -0.279 14.498 14.168 1.00 94.50 180 ALA A O 1
ATOM 1359 N N . ALA A 1 181 ? 1.799 13.642 14.061 1.00 93.69 181 ALA A N 1
ATOM 1360 C CA . ALA A 1 181 ? 2.190 14.324 12.825 1.00 93.69 181 ALA A CA 1
ATOM 1361 C C . ALA A 1 181 ? 1.227 14.046 11.653 1.00 93.69 181 ALA A C 1
ATOM 1363 O O . ALA A 1 181 ? 1.079 14.871 10.754 1.00 93.69 181 ALA A O 1
ATOM 1364 N N . ASN A 1 182 ? 0.522 12.911 11.687 1.00 93.38 182 ASN A N 1
ATOM 1365 C CA . ASN A 1 182 ? -0.416 12.509 10.645 1.00 93.38 182 ASN A CA 1
ATOM 1366 C C . ASN A 1 182 ? -1.866 12.936 10.927 1.00 93.38 182 ASN A C 1
ATOM 1368 O O . ASN A 1 182 ? -2.741 12.680 10.103 1.00 93.38 182 ASN A O 1
ATOM 1372 N N . ALA A 1 183 ? -2.163 13.591 12.056 1.00 91.31 183 ALA A N 1
ATOM 1373 C CA . ALA A 1 183 ? -3.538 13.888 12.473 1.00 91.31 183 ALA A CA 1
ATOM 1374 C C . ALA A 1 183 ? -4.319 14.732 11.447 1.00 91.31 183 ALA A C 1
ATOM 1376 O O . ALA A 1 183 ? -5.490 14.444 11.176 1.00 91.31 183 ALA A O 1
ATOM 1377 N N . ALA A 1 184 ? -3.662 15.721 10.834 1.00 92.31 184 ALA A N 1
ATOM 1378 C CA . ALA A 1 184 ? -4.239 16.607 9.820 1.00 92.31 184 ALA A CA 1
ATOM 1379 C C . ALA A 1 184 ? -4.040 16.111 8.374 1.00 92.31 184 ALA A C 1
ATOM 1381 O O . ALA A 1 184 ? -4.426 16.800 7.432 1.00 92.31 184 ALA A O 1
ATOM 1382 N N . ALA A 1 185 ? -3.441 14.933 8.177 1.00 93.88 185 ALA A N 1
ATOM 1383 C CA . ALA A 1 185 ? -3.163 14.423 6.843 1.00 93.88 185 ALA A CA 1
ATOM 1384 C C . ALA A 1 185 ? -4.460 14.124 6.073 1.00 93.88 185 ALA A C 1
ATOM 1386 O O . ALA A 1 185 ? -5.402 13.522 6.606 1.00 93.88 185 ALA A O 1
ATOM 1387 N N . THR A 1 186 ? -4.481 14.535 4.806 1.00 93.62 186 THR A N 1
ATOM 1388 C CA . THR A 1 186 ? -5.547 14.251 3.837 1.00 93.62 186 THR A CA 1
ATOM 1389 C C . THR A 1 186 ? -4.960 13.512 2.641 1.00 93.62 186 THR A C 1
ATOM 1391 O O . THR A 1 186 ? -3.743 13.516 2.454 1.00 93.62 186 THR A O 1
ATOM 1394 N N . LYS A 1 187 ? -5.818 12.893 1.822 1.00 89.44 187 LYS A N 1
ATOM 1395 C CA . LYS A 1 187 ? -5.384 12.182 0.611 1.00 89.44 187 LYS A CA 1
ATOM 1396 C C . LYS A 1 187 ? -4.569 13.069 -0.332 1.00 89.44 187 LYS A C 1
ATOM 1398 O O . LYS A 1 187 ? -3.614 12.577 -0.916 1.00 89.44 187 LYS A O 1
ATOM 1403 N N . ASP A 1 188 ? -4.926 14.345 -0.437 1.00 90.12 188 ASP A N 1
ATOM 1404 C CA . ASP A 1 188 ? -4.362 15.247 -1.443 1.00 90.12 188 ASP A CA 1
ATOM 1405 C C . ASP A 1 188 ? -3.110 15.973 -0.938 1.00 90.12 188 ASP A C 1
ATOM 1407 O O . ASP A 1 188 ? -2.175 16.209 -1.696 1.00 90.12 188 ASP A O 1
ATOM 1411 N N . THR A 1 189 ? -3.069 16.322 0.353 1.00 90.94 189 THR A N 1
ATOM 1412 C CA . THR A 1 189 ? -1.969 17.122 0.924 1.00 90.94 189 THR A CA 1
ATOM 1413 C C . THR A 1 189 ? -0.841 16.282 1.510 1.00 90.94 189 THR A C 1
ATOM 1415 O O . THR A 1 189 ? 0.311 16.703 1.500 1.00 90.94 189 THR A O 1
ATOM 1418 N N . ASN A 1 190 ? -1.163 15.111 2.062 1.00 91.25 190 ASN A N 1
ATOM 1419 C CA . ASN A 1 190 ? -0.194 14.194 2.652 1.00 91.25 190 ASN A CA 1
ATOM 1420 C C . ASN A 1 190 ? -0.730 12.755 2.540 1.00 91.25 190 ASN A C 1
ATOM 1422 O O . ASN A 1 190 ? -1.229 12.203 3.530 1.00 91.25 190 ASN A O 1
ATOM 1426 N N . PRO A 1 191 ? -0.657 12.145 1.344 1.00 89.19 191 PRO A N 1
ATOM 1427 C CA . PRO A 1 191 ? -1.227 10.823 1.089 1.00 89.19 191 PRO A CA 1
ATOM 1428 C C . PRO A 1 191 ? -0.645 9.748 2.012 1.00 89.19 191 PRO A C 1
ATOM 1430 O O . PRO A 1 191 ? -1.375 8.897 2.517 1.00 89.19 191 PRO A O 1
ATOM 1433 N N . GLU A 1 192 ? 0.656 9.804 2.296 1.00 90.00 192 GLU A N 1
ATOM 1434 C CA . GLU A 1 192 ? 1.334 8.848 3.176 1.00 90.00 192 GLU A CA 1
ATOM 1435 C C . GLU A 1 192 ? 0.872 8.973 4.624 1.00 90.00 192 GLU A C 1
ATOM 1437 O O . GLU A 1 192 ? 0.510 7.978 5.257 1.00 90.00 192 GLU A O 1
ATOM 1442 N N . GLY A 1 193 ? 0.818 10.204 5.135 1.00 92.69 193 GLY A N 1
ATOM 1443 C CA . GLY A 1 193 ? 0.284 10.476 6.461 1.00 92.69 193 GLY A CA 1
ATOM 1444 C C . GLY A 1 193 ? -1.184 10.072 6.569 1.00 92.69 193 GLY A C 1
ATOM 1445 O O . GLY A 1 193 ? -1.599 9.541 7.598 1.00 92.69 193 GLY A O 1
ATOM 1446 N N . TYR A 1 194 ? -1.965 10.243 5.499 1.00 94.00 194 TYR A N 1
ATOM 1447 C CA . TYR A 1 194 ? -3.357 9.812 5.457 1.00 94.00 194 TYR A CA 1
ATOM 1448 C C . TYR A 1 194 ? -3.473 8.288 5.559 1.00 94.00 194 TYR A C 1
ATOM 1450 O O . TYR A 1 194 ? -4.232 7.795 6.392 1.00 94.00 194 TYR A O 1
ATOM 1458 N N . ILE A 1 195 ? -2.673 7.534 4.794 1.00 93.06 195 ILE A N 1
ATOM 1459 C CA . ILE A 1 195 ? -2.623 6.067 4.895 1.00 93.06 195 ILE A CA 1
ATOM 1460 C C . ILE A 1 195 ? -2.261 5.649 6.326 1.00 93.06 195 ILE A C 1
ATOM 1462 O O . ILE A 1 195 ? -2.982 4.850 6.927 1.00 93.06 195 ILE A O 1
ATOM 1466 N N . ALA A 1 196 ? -1.187 6.209 6.894 1.00 93.94 196 ALA A N 1
ATOM 1467 C CA . ALA A 1 196 ? -0.740 5.876 8.245 1.00 93.94 196 ALA A CA 1
ATOM 1468 C C . ALA A 1 196 ? -1.814 6.172 9.304 1.00 93.94 196 ALA A C 1
ATOM 1470 O O . ALA A 1 196 ? -2.115 5.313 10.138 1.00 93.94 196 ALA A O 1
ATOM 1471 N N . LYS A 1 197 ? -2.435 7.358 9.243 1.00 94.56 197 LYS A N 1
ATOM 1472 C CA . LYS A 1 197 ? -3.533 7.771 10.129 1.00 94.56 197 LYS A CA 1
ATOM 1473 C C . LYS A 1 197 ? -4.689 6.783 10.058 1.00 94.56 197 LYS A C 1
ATOM 1475 O O . LYS A 1 197 ? -5.112 6.264 11.088 1.00 94.56 197 LYS A O 1
ATOM 1480 N N . THR A 1 198 ? -5.199 6.524 8.860 1.00 94.31 198 THR A N 1
ATOM 1481 C CA . THR A 1 198 ? -6.400 5.712 8.674 1.00 94.31 198 THR A CA 1
ATOM 1482 C C . THR A 1 198 ? -6.165 4.254 9.072 1.00 94.31 198 THR A C 1
ATOM 1484 O O . THR A 1 198 ? -6.994 3.666 9.765 1.00 94.31 198 THR A O 1
ATOM 1487 N N . VAL A 1 199 ? -5.014 3.677 8.708 1.00 93.62 199 VAL A N 1
ATOM 1488 C CA . VAL A 1 199 ? -4.655 2.304 9.095 1.00 93.62 199 VAL A CA 1
ATOM 1489 C C . VAL A 1 199 ? -4.462 2.193 10.608 1.00 93.62 199 VAL A C 1
ATOM 1491 O O . VAL A 1 199 ? -5.008 1.276 11.219 1.00 93.62 199 VAL A O 1
ATOM 1494 N N . CYS A 1 200 ? -3.757 3.137 11.240 1.00 94.19 200 CYS A N 1
ATOM 1495 C CA . CYS A 1 200 ? -3.579 3.119 12.691 1.00 94.19 200 CYS A CA 1
ATOM 1496 C C . CYS A 1 200 ? -4.915 3.238 13.438 1.00 94.19 200 CYS A C 1
ATOM 1498 O O . CYS A 1 200 ? -5.175 2.452 14.349 1.00 94.19 200 CYS A O 1
ATOM 1500 N N . GLN A 1 201 ? -5.780 4.177 13.035 1.00 93.25 201 GLN A N 1
ATOM 1501 C CA . GLN A 1 201 ? -7.098 4.368 13.645 1.00 93.25 201 GLN A CA 1
ATOM 1502 C C . GLN A 1 201 ? -7.957 3.105 13.545 1.00 93.25 201 GLN A C 1
ATOM 1504 O O . GLN A 1 201 ? -8.583 2.728 14.532 1.00 93.25 201 GLN A O 1
ATOM 1509 N N . ALA A 1 202 ? -7.934 2.416 12.402 1.00 92.06 202 ALA A N 1
ATOM 1510 C CA . ALA A 1 202 ? -8.644 1.153 12.233 1.00 92.06 202 ALA A CA 1
ATOM 1511 C C . ALA A 1 202 ? -8.074 0.028 13.111 1.00 92.06 202 ALA A C 1
ATOM 1513 O O . ALA A 1 202 ? -8.844 -0.686 13.744 1.00 92.06 202 ALA A O 1
ATOM 1514 N N . ILE A 1 203 ? -6.745 -0.112 13.212 1.00 90.12 203 ILE A N 1
ATOM 1515 C CA . ILE A 1 203 ? -6.109 -1.135 14.068 1.00 90.12 203 ILE A CA 1
ATOM 1516 C C . ILE A 1 203 ? -6.371 -0.870 15.559 1.00 90.12 203 ILE A C 1
ATOM 1518 O O . ILE A 1 203 ? -6.490 -1.806 16.349 1.00 90.12 203 ILE A O 1
ATOM 1522 N N . LYS A 1 204 ? -6.426 0.404 15.958 1.00 90.25 204 LYS A N 1
ATOM 1523 C CA . LYS A 1 204 ? -6.678 0.839 17.339 1.00 90.25 204 LYS A CA 1
ATOM 1524 C C . LYS A 1 204 ? -8.153 0.854 17.719 1.00 90.25 204 LYS A C 1
ATOM 1526 O O . LYS A 1 204 ? -8.456 1.035 18.896 1.00 90.25 204 LYS A O 1
ATOM 1531 N N . HIS A 1 205 ? -9.055 0.710 16.754 1.00 89.50 205 HIS A N 1
ATOM 1532 C CA . HIS A 1 205 ? -10.477 0.761 17.025 1.00 89.50 205 HIS A CA 1
ATOM 1533 C C . HIS A 1 205 ? -10.932 -0.494 17.776 1.00 89.50 205 HIS A C 1
ATOM 1535 O O . HIS A 1 205 ? -10.784 -1.614 17.289 1.00 89.50 205 HIS A O 1
ATOM 1541 N N . THR A 1 206 ? -11.532 -0.292 18.946 1.00 81.81 206 THR A N 1
ATOM 1542 C CA . THR A 1 206 ? -12.197 -1.344 19.717 1.00 81.81 206 THR A CA 1
ATOM 1543 C C . THR A 1 206 ? -13.701 -1.135 19.608 1.00 81.81 206 THR A C 1
ATOM 1545 O O . THR A 1 206 ? -14.204 -0.066 19.953 1.00 81.81 206 THR A O 1
ATOM 1548 N N . LEU A 1 207 ? -14.423 -2.149 19.133 1.00 75.19 207 LEU A N 1
ATOM 1549 C CA . LEU A 1 207 ? -15.882 -2.126 19.102 1.00 75.19 207 LEU A CA 1
ATOM 1550 C C . LEU A 1 207 ? -16.440 -2.353 20.508 1.00 75.19 207 LEU A C 1
ATOM 1552 O O . LEU A 1 207 ? -16.276 -3.429 21.082 1.00 75.19 207 LEU A O 1
ATOM 1556 N N . GLU A 1 208 ? -17.169 -1.372 21.031 1.00 71.69 208 GLU A N 1
ATOM 1557 C CA . GLU A 1 208 ? -18.028 -1.581 22.193 1.00 71.69 208 GLU A CA 1
ATOM 1558 C C . GLU A 1 208 ? -19.397 -2.092 21.740 1.00 71.69 208 GLU A C 1
ATOM 1560 O O . GLU A 1 208 ? -20.277 -1.329 21.336 1.00 71.69 208 GLU A O 1
ATOM 1565 N N . VAL A 1 209 ? -19.590 -3.408 21.810 1.00 71.00 209 VAL A N 1
ATOM 1566 C CA . VAL A 1 209 ? -20.896 -4.029 21.571 1.00 71.00 209 VAL A CA 1
ATOM 1567 C C . VAL A 1 209 ? -21.642 -4.124 22.900 1.00 71.00 209 VAL A C 1
ATOM 1569 O O . VAL A 1 209 ? -21.148 -4.718 23.857 1.00 71.00 209 VAL A O 1
ATOM 1572 N N . LYS A 1 210 ? -22.854 -3.566 22.977 1.00 70.31 210 LYS A N 1
ATOM 1573 C CA . LYS A 1 210 ? -23.764 -3.815 24.099 1.00 70.31 210 LYS A CA 1
ATOM 1574 C C . LYS A 1 210 ? -24.524 -5.097 23.801 1.00 70.31 210 LYS A C 1
ATOM 1576 O O . LYS A 1 210 ? -25.371 -5.138 22.913 1.00 70.31 210 LYS A O 1
ATOM 1581 N N . THR A 1 211 ? -24.238 -6.161 24.530 1.00 65.06 211 THR A N 1
ATOM 1582 C CA . THR A 1 211 ? -25.017 -7.393 24.415 1.00 65.06 211 THR A CA 1
ATOM 1583 C C . THR A 1 211 ? -26.475 -7.135 24.798 1.00 65.06 211 THR A C 1
ATOM 1585 O O . THR A 1 211 ? -26.783 -6.307 25.669 1.00 65.06 211 THR A O 1
ATOM 1588 N N . MET A 1 212 ? -27.397 -7.823 24.112 1.00 59.62 212 MET A N 1
ATOM 1589 C CA . MET A 1 212 ? -28.774 -7.893 24.598 1.00 59.62 212 MET A CA 1
ATOM 1590 C C . MET A 1 212 ? -28.754 -8.400 26.045 1.00 59.62 212 MET A C 1
ATOM 1592 O O . MET A 1 212 ? -27.850 -9.163 26.398 1.00 59.62 212 MET A O 1
ATOM 1596 N N . PRO A 1 213 ? -29.690 -7.943 26.901 1.00 61.84 213 PRO A N 1
ATOM 1597 C CA . PRO A 1 213 ? -29.840 -8.562 28.206 1.00 61.84 213 PRO A CA 1
ATOM 1598 C C . PRO A 1 213 ? -30.022 -10.064 27.988 1.00 61.84 213 PRO A C 1
ATOM 1600 O O . PRO A 1 213 ? -30.694 -10.478 27.040 1.00 61.84 213 PRO A O 1
ATOM 1603 N N . GLU A 1 214 ? -29.384 -10.863 28.830 1.00 65.56 214 GLU A N 1
ATOM 1604 C CA . GLU A 1 214 ? -29.661 -12.289 28.875 1.00 65.56 214 GLU A CA 1
ATOM 1605 C C . GLU A 1 214 ? -31.172 -12.470 29.097 1.00 65.56 214 GLU A C 1
ATOM 1607 O O . GLU A 1 214 ? -31.766 -11.775 29.920 1.00 65.56 214 GLU A O 1
ATOM 1612 N N . LEU A 1 215 ? -31.820 -13.340 28.320 1.00 69.50 215 LEU A N 1
ATOM 1613 C CA . LEU A 1 215 ? -33.274 -13.551 28.395 1.00 69.50 215 LEU A CA 1
ATOM 1614 C C . LEU A 1 215 ? -33.659 -14.500 29.543 1.00 69.50 215 LEU A C 1
ATOM 1616 O O . LEU A 1 215 ? -34.673 -15.184 29.473 1.00 69.50 215 LEU A O 1
ATOM 1620 N N . SER A 1 216 ? -32.837 -14.571 30.589 1.00 75.12 216 SER A N 1
ATOM 1621 C CA . SER A 1 216 ? -33.158 -15.308 31.807 1.00 75.12 216 SER A CA 1
ATOM 1622 C C . SER A 1 216 ? -34.064 -14.456 32.692 1.00 75.12 216 SER A C 1
ATOM 1624 O O . SER A 1 216 ? -33.909 -13.232 32.745 1.00 75.12 216 SER A O 1
ATOM 1626 N N . GLY A 1 217 ? -34.980 -15.078 33.441 1.00 67.62 217 GLY A N 1
ATOM 1627 C CA . GLY A 1 217 ? -35.839 -14.346 34.380 1.00 67.62 217 GLY A CA 1
ATOM 1628 C C . GLY A 1 217 ? -35.037 -13.520 35.398 1.00 67.62 217 GLY A C 1
ATOM 1629 O O . GLY A 1 217 ? -35.434 -12.417 35.782 1.00 67.62 217 GLY A O 1
ATOM 1630 N N . GLN A 1 218 ? -33.826 -13.969 35.747 1.00 69.62 218 GLN A N 1
ATOM 1631 C CA . GLN A 1 218 ? -32.879 -13.209 36.566 1.00 69.62 218 GLN A CA 1
ATOM 1632 C C . GLN A 1 218 ? -32.388 -11.915 35.901 1.00 69.62 218 GLN A C 1
ATOM 1634 O O . GLN A 1 218 ? -32.371 -10.872 36.549 1.00 69.62 218 GLN A O 1
ATOM 1639 N N . ALA A 1 219 ? -31.966 -11.959 34.641 1.00 71.06 219 ALA A N 1
ATOM 1640 C CA . ALA A 1 219 ? -31.459 -10.776 33.953 1.00 71.06 219 ALA A CA 1
ATOM 1641 C C . ALA A 1 219 ? -32.589 -9.837 33.494 1.00 71.06 219 ALA A C 1
ATOM 1643 O O . ALA A 1 219 ? -32.428 -8.616 33.540 1.00 71.06 219 ALA A O 1
ATOM 1644 N N . LEU A 1 220 ? -33.748 -10.388 33.127 1.00 70.56 220 LEU A N 1
ATOM 1645 C CA . LEU A 1 220 ? -34.948 -9.634 32.765 1.00 70.56 220 LEU A CA 1
ATOM 1646 C C . LEU A 1 220 ? -35.564 -8.914 33.973 1.00 70.56 220 LEU A C 1
ATOM 1648 O O . LEU A 1 220 ? -35.900 -7.740 33.866 1.00 70.56 220 LEU A O 1
ATOM 1652 N N . SER A 1 221 ? -35.630 -9.545 35.152 1.00 70.44 221 SER A N 1
ATOM 1653 C CA . SER A 1 221 ? -36.150 -8.894 36.375 1.00 70.44 221 SER A CA 1
ATOM 1654 C C . SER A 1 221 ? -35.319 -7.692 36.839 1.00 70.44 221 SER A C 1
ATOM 1656 O O . SER A 1 221 ? -35.817 -6.842 37.577 1.00 70.44 221 SER A O 1
ATOM 1658 N N . GLN A 1 222 ? -34.063 -7.594 36.399 1.00 71.94 222 GLN A N 1
ATOM 1659 C CA . GLN A 1 222 ? -33.172 -6.466 36.674 1.00 71.94 222 GLN A CA 1
ATOM 1660 C C . GLN A 1 222 ? -33.162 -5.420 35.550 1.00 71.94 222 GLN A C 1
ATOM 1662 O O . GLN A 1 222 ? -32.537 -4.369 35.696 1.00 71.94 222 GLN A O 1
ATOM 1667 N N . GLU A 1 223 ? -33.825 -5.685 34.422 1.00 74.69 223 GLU A N 1
ATOM 1668 C CA . GLU A 1 223 ? -33.835 -4.776 33.284 1.00 74.69 223 GLU A CA 1
ATOM 1669 C C . GLU A 1 223 ? -34.901 -3.675 33.492 1.00 74.69 223 GLU A C 1
ATOM 1671 O O . GLU A 1 223 ? -36.070 -3.985 33.735 1.00 74.69 223 GLU A O 1
ATOM 1676 N N . PRO A 1 224 ? -34.535 -2.380 33.401 1.00 73.38 224 PRO A N 1
ATOM 1677 C CA . PRO A 1 224 ? -35.439 -1.277 33.742 1.00 73.38 224 PRO A CA 1
ATOM 1678 C C . PRO A 1 224 ? -36.731 -1.227 32.918 1.00 73.38 224 PRO A C 1
ATOM 1680 O O . PRO A 1 224 ? -37.779 -0.854 33.441 1.00 73.38 224 PRO A O 1
ATOM 1683 N N . THR A 1 225 ? -36.681 -1.600 31.637 1.00 73.69 225 THR A N 1
ATOM 1684 C CA . THR A 1 225 ? -37.863 -1.632 30.759 1.00 73.69 225 THR A CA 1
ATOM 1685 C C . THR A 1 225 ? -38.820 -2.746 31.177 1.00 73.69 225 THR A C 1
ATOM 1687 O O . THR A 1 225 ? -40.028 -2.538 31.237 1.00 73.69 225 THR A O 1
ATOM 1690 N N . THR A 1 226 ? -38.283 -3.909 31.530 1.00 73.81 226 THR A N 1
ATOM 1691 C CA . THR A 1 226 ? -39.031 -5.065 32.025 1.00 73.81 226 THR A CA 1
ATOM 1692 C C . THR A 1 226 ? -39.666 -4.750 33.373 1.00 73.81 226 THR A C 1
ATOM 1694 O O . THR A 1 226 ? -40.840 -5.042 33.567 1.00 73.81 226 THR A O 1
ATOM 1697 N N . GLN A 1 227 ? -38.949 -4.067 34.270 1.00 71.56 227 GLN A N 1
ATOM 1698 C CA . GLN A 1 227 ? -39.519 -3.559 35.520 1.00 71.56 227 GLN A CA 1
ATOM 1699 C C . GLN A 1 227 ? -40.635 -2.542 35.260 1.00 71.56 227 GLN A C 1
ATOM 1701 O O . GLN A 1 227 ? -41.697 -2.639 35.864 1.00 71.56 227 GLN A O 1
ATOM 1706 N N . ALA A 1 228 ? -40.440 -1.593 34.340 1.00 71.19 228 ALA A N 1
ATOM 1707 C CA . ALA A 1 228 ? -41.458 -0.600 34.002 1.00 71.19 228 ALA A CA 1
ATOM 1708 C C . ALA A 1 228 ? -42.735 -1.240 33.424 1.00 71.19 228 ALA A C 1
ATOM 1710 O O . ALA A 1 228 ? -43.838 -0.878 33.830 1.00 71.19 228 ALA A O 1
ATOM 1711 N N . ILE A 1 229 ? -42.594 -2.221 32.525 1.00 74.31 229 ILE A N 1
ATOM 1712 C CA . ILE A 1 229 ? -43.721 -2.968 31.946 1.00 74.31 229 ILE A CA 1
ATOM 1713 C C . ILE A 1 229 ? -44.386 -3.852 33.004 1.00 74.31 229 ILE A C 1
ATOM 1715 O O . ILE A 1 229 ? -45.607 -3.838 33.119 1.00 74.31 229 ILE A O 1
ATOM 1719 N N . ALA A 1 230 ? -43.610 -4.577 33.813 1.00 73.19 230 ALA A N 1
ATOM 1720 C CA . ALA A 1 230 ? -44.146 -5.387 34.902 1.00 73.19 230 ALA A CA 1
ATOM 1721 C C . ALA A 1 230 ? -44.929 -4.523 35.899 1.00 73.19 230 ALA A C 1
ATOM 1723 O O . ALA A 1 230 ? -46.028 -4.891 36.288 1.00 73.19 230 ALA A O 1
ATOM 1724 N N . ASN A 1 231 ? -44.439 -3.331 36.237 1.00 68.75 231 ASN A N 1
ATOM 1725 C CA . ASN A 1 231 ? -45.150 -2.405 37.118 1.00 68.75 231 ASN A CA 1
ATOM 1726 C C . ASN A 1 231 ? -46.452 -1.874 36.500 1.00 68.75 231 ASN A C 1
ATOM 1728 O O . ASN A 1 231 ? -47.436 -1.697 37.215 1.00 68.75 231 ASN A O 1
ATOM 1732 N N . ALA A 1 232 ? -46.469 -1.629 35.188 1.00 71.50 232 ALA A N 1
ATOM 1733 C CA . ALA A 1 232 ? -47.649 -1.135 34.482 1.00 71.50 232 ALA A CA 1
ATOM 1734 C C . ALA A 1 232 ? -48.713 -2.223 34.254 1.00 71.50 232 ALA A C 1
ATOM 1736 O O . ALA A 1 232 ? -49.908 -1.939 34.307 1.00 71.50 232 ALA A O 1
ATOM 1737 N N . CYS A 1 233 ? -48.293 -3.461 33.988 1.00 76.50 233 CYS A N 1
ATOM 1738 C CA . CYS A 1 233 ? -49.182 -4.558 33.602 1.00 76.50 233 CYS A CA 1
ATOM 1739 C C . CYS A 1 233 ? -49.523 -5.512 34.755 1.00 76.50 233 CYS A C 1
ATOM 1741 O O . CYS A 1 233 ? -50.528 -6.214 34.680 1.00 76.50 233 CYS A O 1
ATOM 1743 N N . LEU A 1 234 ? -48.703 -5.557 35.806 1.00 77.25 234 LEU A N 1
ATOM 1744 C CA . LEU A 1 234 ? -48.839 -6.480 36.931 1.00 77.25 234 LEU A CA 1
ATOM 1745 C C . LEU A 1 234 ? -48.815 -5.688 38.250 1.00 77.25 234 LEU A C 1
ATOM 1747 O O . LEU A 1 234 ? -47.785 -5.613 38.929 1.00 77.25 234 LEU A O 1
ATOM 1751 N N . PRO A 1 235 ? -49.950 -5.085 38.649 1.00 67.44 235 PRO A N 1
ATOM 1752 C CA . PRO A 1 235 ? -50.026 -4.230 39.831 1.00 67.44 235 PRO A CA 1
ATOM 1753 C C . PRO A 1 235 ? -49.659 -4.950 41.140 1.00 67.44 235 PRO A C 1
ATOM 1755 O O . PRO A 1 235 ? -49.237 -4.299 42.091 1.00 67.44 235 PRO A O 1
ATOM 1758 N N . GLN A 1 236 ? -49.707 -6.283 41.198 1.00 65.56 236 GLN A N 1
ATOM 1759 C CA . GLN A 1 236 ? -49.181 -7.071 42.320 1.00 65.56 236 GLN A CA 1
ATOM 1760 C C . GLN A 1 236 ? -47.661 -6.924 42.524 1.00 65.56 236 GLN A C 1
ATOM 1762 O O . GLN A 1 236 ? -47.159 -7.193 43.614 1.00 65.56 236 GLN A O 1
ATOM 1767 N N . PHE A 1 237 ? -46.934 -6.468 41.500 1.00 63.25 237 PHE A N 1
ATOM 1768 C CA . PHE A 1 237 ? -45.519 -6.117 41.576 1.00 63.25 237 PHE A CA 1
ATOM 1769 C C . PHE A 1 237 ? -45.291 -4.599 41.659 1.00 63.25 237 PHE A C 1
ATOM 1771 O O . PHE A 1 237 ? -44.159 -4.191 41.880 1.00 63.25 237 PHE A O 1
ATOM 1778 N N . SER A 1 238 ? -46.337 -3.762 41.602 1.00 55.53 238 SER A N 1
ATOM 1779 C CA . SER A 1 238 ? -46.219 -2.291 41.663 1.00 55.53 238 SER A CA 1
ATOM 1780 C C . SER A 1 238 ? -45.672 -1.752 42.991 1.00 55.53 238 SER A C 1
ATOM 1782 O O . SER A 1 238 ? -44.991 -0.738 42.996 1.00 55.53 238 SER A O 1
ATOM 1784 N N . ALA A 1 239 ? -45.842 -2.452 44.118 1.00 49.56 239 ALA A N 1
ATOM 1785 C CA . ALA A 1 239 ? -45.166 -2.090 45.374 1.00 49.56 239 ALA A CA 1
ATOM 1786 C C . ALA A 1 239 ? -43.630 -2.266 45.304 1.00 49.56 239 ALA A C 1
ATOM 1788 O O . ALA A 1 239 ? -42.903 -1.731 46.132 1.00 49.56 239 ALA A O 1
ATOM 1789 N N . SER A 1 240 ? -43.143 -2.983 44.285 1.00 51.16 240 SER A N 1
ATOM 1790 C CA . SER A 1 240 ? -41.723 -3.131 43.934 1.00 51.16 240 SER A CA 1
ATOM 1791 C C . SER A 1 240 ? -41.228 -1.980 43.052 1.00 51.16 240 SER A C 1
ATOM 1793 O O . SER A 1 240 ? -40.033 -1.878 42.777 1.00 51.16 240 SER A O 1
ATOM 1795 N N . SER A 1 241 ? -42.127 -1.113 42.562 1.00 45.25 241 SER A N 1
ATOM 1796 C CA . SER A 1 241 ? -41.778 0.007 41.692 1.00 45.25 241 SER A CA 1
ATOM 1797 C C . SER A 1 241 ? -41.125 1.109 42.523 1.00 45.25 241 SER A C 1
ATOM 1799 O O . SER A 1 241 ? -41.786 1.989 43.068 1.00 45.25 241 SER A O 1
ATOM 1801 N N . GLY A 1 242 ? -39.807 0.999 42.665 1.00 48.28 242 GLY A N 1
ATOM 1802 C CA . GLY A 1 242 ? -38.974 1.863 43.501 1.00 48.28 242 GLY A CA 1
ATOM 1803 C C . GLY A 1 242 ? -38.354 1.135 44.694 1.00 48.28 242 GLY A C 1
ATOM 1804 O O . GLY A 1 242 ? -37.337 1.592 45.209 1.00 48.28 242 GLY A O 1
ATOM 1805 N N . ASP A 1 243 ? -38.901 -0.020 45.082 1.00 53.53 243 ASP A N 1
ATOM 1806 C CA . ASP A 1 243 ? -38.314 -0.885 46.101 1.00 53.53 243 ASP A CA 1
ATOM 1807 C C . ASP A 1 243 ? -37.324 -1.861 45.442 1.00 53.53 243 ASP A C 1
ATOM 1809 O O . ASP A 1 243 ? -37.672 -2.945 44.972 1.00 53.53 243 ASP A O 1
ATOM 1813 N N . THR A 1 244 ? -36.059 -1.441 45.371 1.00 55.28 244 THR A N 1
ATOM 1814 C CA . THR A 1 244 ? -34.942 -2.243 44.844 1.00 55.28 244 THR A CA 1
ATOM 1815 C C . THR A 1 244 ? -34.464 -3.309 45.830 1.00 55.28 244 THR A C 1
ATOM 1817 O O . THR A 1 244 ? -33.412 -3.922 45.616 1.00 55.28 244 THR A O 1
ATOM 1820 N N . THR A 1 245 ? -35.198 -3.547 46.924 1.00 58.41 245 THR A N 1
ATOM 1821 C CA . THR A 1 245 ? -34.791 -4.551 47.899 1.00 58.41 245 THR A CA 1
ATOM 1822 C C . THR A 1 245 ? -34.734 -5.947 47.267 1.00 58.41 245 THR A C 1
ATOM 1824 O O . THR A 1 245 ? -35.551 -6.310 46.409 1.00 58.41 245 THR A O 1
ATOM 1827 N N . PRO A 1 246 ? -33.794 -6.797 47.719 1.00 53.41 246 PRO A N 1
ATOM 1828 C CA . PRO A 1 246 ? -33.629 -8.150 47.193 1.00 53.41 246 PRO A CA 1
ATOM 1829 C C . PRO A 1 246 ? -34.907 -8.999 47.228 1.00 53.41 246 PRO A C 1
ATOM 1831 O O . PRO A 1 246 ? -35.061 -9.896 46.407 1.00 53.41 246 PRO A O 1
ATOM 1834 N N . ALA A 1 247 ? -35.833 -8.732 48.156 1.00 64.19 247 ALA A N 1
ATOM 1835 C CA . ALA A 1 247 ? -37.084 -9.476 48.293 1.00 64.19 247 ALA A CA 1
ATOM 1836 C C . ALA A 1 247 ? -38.087 -9.181 47.163 1.00 64.19 247 ALA A C 1
ATOM 1838 O O . ALA A 1 247 ? -38.737 -10.104 46.667 1.00 64.19 247 ALA A O 1
ATOM 1839 N N . ALA A 1 248 ? -38.186 -7.922 46.734 1.00 60.66 248 ALA A N 1
ATOM 1840 C CA . ALA A 1 248 ? -39.069 -7.487 45.657 1.00 60.66 248 ALA A CA 1
ATOM 1841 C C . ALA A 1 248 ? -38.553 -7.959 44.284 1.00 60.66 248 ALA A C 1
ATOM 1843 O O . ALA A 1 248 ? -39.291 -8.578 43.513 1.00 60.66 248 ALA A O 1
ATOM 1844 N N . LEU A 1 249 ? -37.244 -7.813 44.042 1.00 59.50 249 LEU A N 1
ATOM 1845 C CA . LEU A 1 249 ? -36.569 -8.351 42.852 1.00 59.50 249 LEU A CA 1
ATOM 1846 C C . LEU A 1 249 ? -36.652 -9.883 42.771 1.00 59.50 249 LEU A C 1
ATOM 1848 O 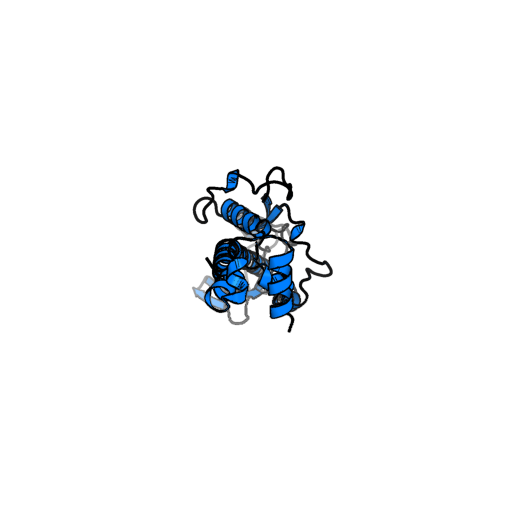O . LEU A 1 249 ? -36.819 -10.434 41.686 1.00 59.50 249 LEU A O 1
ATOM 1852 N N . LYS A 1 250 ? -36.596 -10.587 43.911 1.00 66.25 250 LYS A N 1
ATOM 1853 C CA . LYS A 1 250 ? -36.721 -12.052 43.968 1.00 66.25 250 LYS A CA 1
ATOM 1854 C C . LYS A 1 250 ? -38.112 -12.538 43.547 1.00 66.25 250 LYS A C 1
ATOM 1856 O O . LYS A 1 250 ? -38.196 -13.557 42.873 1.00 66.25 250 LYS A O 1
ATOM 1861 N N . LYS A 1 251 ? -39.189 -11.817 43.884 1.00 69.12 251 LYS A N 1
ATOM 1862 C CA . LYS A 1 251 ? -40.557 -12.170 43.455 1.00 69.12 251 LYS A CA 1
ATOM 1863 C C . LYS A 1 251 ? -40.768 -11.992 41.949 1.00 69.12 251 LYS A C 1
ATOM 1865 O O . LYS A 1 251 ? -41.332 -12.881 41.321 1.00 69.12 251 LYS A O 1
ATOM 1870 N N . LEU A 1 252 ? -40.293 -10.882 41.376 1.00 68.06 252 LEU A N 1
ATOM 1871 C CA . LEU A 1 252 ? -40.357 -10.660 39.926 1.00 68.06 252 LEU A CA 1
ATOM 1872 C C . LEU A 1 252 ? -39.477 -11.663 39.169 1.00 68.06 252 LEU A C 1
ATOM 1874 O O . LEU A 1 252 ? -39.885 -12.165 38.129 1.00 68.06 252 LEU A O 1
ATOM 1878 N N . LYS A 1 253 ? -38.297 -11.988 39.713 1.00 69.31 253 LYS A N 1
ATOM 1879 C CA . LYS A 1 253 ? -37.423 -13.035 39.179 1.00 69.31 253 LYS A CA 1
ATOM 1880 C C . LYS A 1 253 ? -38.161 -14.370 39.051 1.00 69.31 253 LYS A C 1
ATOM 1882 O O . LYS A 1 253 ? -38.203 -14.893 37.949 1.00 69.31 253 LYS A O 1
ATOM 1887 N N . TYR A 1 254 ? -38.761 -14.880 40.130 1.00 73.56 254 TYR A N 1
ATOM 1888 C CA . TYR A 1 254 ? -39.490 -16.157 40.085 1.00 73.56 254 TYR A CA 1
ATOM 1889 C C . TYR A 1 254 ? -40.630 -16.147 39.062 1.00 73.56 254 TYR A C 1
ATOM 1891 O O . TYR A 1 254 ? -40.789 -17.108 38.327 1.00 73.56 254 TYR A O 1
ATOM 1899 N N . TYR A 1 255 ? -41.378 -15.043 38.962 1.00 72.50 255 TYR A N 1
ATOM 1900 C CA . TYR A 1 255 ? -42.461 -14.912 37.981 1.00 72.50 255 TYR A CA 1
ATOM 1901 C C . TYR A 1 255 ? -41.985 -14.952 36.520 1.00 72.50 255 TYR A C 1
ATOM 1903 O O . TYR A 1 255 ? -42.745 -15.334 35.644 1.00 72.50 255 TYR A O 1
ATOM 1911 N N . LEU A 1 256 ? -40.755 -14.515 36.244 1.00 69.44 256 LEU A N 1
ATOM 1912 C CA . LEU A 1 256 ? -40.171 -14.536 34.899 1.00 69.44 256 LEU A CA 1
ATOM 1913 C C . LEU A 1 256 ? -39.392 -15.832 34.604 1.00 69.44 256 LEU A C 1
ATOM 1915 O O . LEU A 1 256 ? -38.847 -15.965 33.509 1.00 69.44 256 LEU A O 1
ATOM 1919 N N . GLU A 1 257 ? -39.251 -16.724 35.588 1.00 72.19 257 GLU A N 1
ATOM 1920 C CA . GLU A 1 257 ? -38.591 -18.031 35.450 1.00 72.19 257 GLU A CA 1
ATOM 1921 C C . GLU A 1 257 ? -39.587 -19.184 35.221 1.00 72.19 257 GLU A C 1
ATOM 1923 O O . GLU A 1 257 ? -39.162 -20.216 34.701 1.00 72.19 257 GLU A O 1
ATOM 1928 N N . ASP A 1 258 ? -40.869 -18.987 35.559 1.00 57.16 258 ASP A N 1
ATOM 1929 C CA . ASP A 1 258 ? -42.010 -19.868 35.236 1.00 57.16 258 ASP A CA 1
ATOM 1930 C C . ASP A 1 258 ? -42.694 -19.461 33.914 1.00 57.16 258 ASP A C 1
ATOM 1932 O O . ASP A 1 258 ? -43.166 -20.370 33.188 1.00 57.16 258 ASP A O 1
#

Secondary structure (DSSP, 8-state):
--HHHHHHHHHHHHHHHHHHHHHHHHHHHHHHHHHHHHHTEEEE--TT-EEEEETTEEEE--EEEE-TTT---HHHHGGGS-BTTBPP-GGG-SEEEEE-HHHHTTTS--B---EE-TT---S-SS---HHHHHHTS---------PEEPPP-B-S---S--EEEEE-BGGG-TTSPBPGGGTT--TTT-HHHHHHHHHHHHHH------PPPP-SHHHHHT-HHHHHHHHHH-GGGGGGSS---HHHHHHHHHHTT-

Radius of gyration: 34.67 Å; chains: 1; bounding box: 84×37×97 Å

=== Feature glossary ===
A reading guide for the features in this record.

Start from the sequence.

  · This is the polypeptide sequence — one letter per residue, N-terminus first. Length ranges from a few dozen residues for small domains to over a thousand for large multi-domain proteins.

Fold it, and you get atomic coordinates and the backbone conformation that goes with them.

  · Structure coordinates are given as an mmCIF _atom_site loop: one row per atom with element, residue name, chain id, sequence number, and x/y/z position in Å. Only the four main-chain atoms per residue are included here; side chains are omitted to keep the record compact.

  · Backbone dihedral angles. Every residue except chain termini has a φ (preceding-C → N → Cα → C) and a ψ (N → Cα → C → next-N). They are reported in degrees following the IUPAC sign convention. Secondary structure is essentially a statement about which (φ, ψ) basin each residue occupies.

  · The SS8 string is DSSP's per-residue secondary-structure call. α-helix (H) means an i→i+4 H-bond ladder; β-strand (E) means the residue participates in a β-sheet; 3₁₀ (G) and π (I) are tighter and wider helices; T/S are turns/bends; '-' is loop.

  · SS3 is a coarse helix/strand/coil call (letters a/b/c) made by the P-SEA algorithm from inter-Cα distances and dihedrals. It is less detailed than DSSP but needs only Cα positions.

Summarize the fold with a handful of shape descriptors and a per-residue structural alphabet.

  · Radius of gyration (Rg) is the root-mean-square distance of Cα atoms from their centroid — a single number for overall size and compactness. A globular domain of N residues has Rg ≈ 2.2·N^0.38 Å; an extended or disordered chain has a much larger Rg. The Cα contact count is the number of residue pairs whose Cα atoms are within 8 Å and are more than four positions apart in sequence — a standard proxy for tertiary packing density. The bounding box is the smallest axis-aligned box enclosing all Cα atoms.

  · The Foldseek 3Di string encodes local tertiary geometry as a 20-letter alphabet — one character per residue — derived from the relative positions of nearby Cα atoms. Unlike the amino-acid sequence, 3Di is a direct function of the 3D structure, so two proteins with the same fold have similar 3Di strings even at low sequence identity.

  · Solvent-accessible surface area (SASA) is the area in Å² traced out by the centre of a 1.4 Å probe sphere (a water molecule) rolled over the protein's van der Waals surface (Shrake–Rupley / Lee–Richards construction). Buried residues have near-zero SASA; fully exposed residues can exceed 200 Å². The total SASA scales roughly with the number of surface residues.

Ask how reliable the model is.

  · pLDDT (predicted Local Distance Difference Test) is AlphaFold's per-residue confidence score, ranging from 0 to 100. Values above 90 indicate high confidence (typically well-packed cores); 70–90 is confident; 50–70 low confidence; below 50 usually means the region is disordered or the prediction is unreliable there. AlphaFold stores pLDDT in the mmCIF B-factor column.

  · B-factor (Debye–Waller factor) reflects atomic displacement in the crystal lattice. It is an experimental observable (units Å²), not a prediction; low values mean the atom is pinned down, high values mean it moves or is heterogeneous across the crystal.

  · Predicted Aligned Error (PAE) is an AlphaFold confidence matrix: entry (i, j) is the expected error in the position of residue j, in ångströms, when the prediction is superimposed on the true structure at residue i. Low PAE within a block of residues means that block is internally rigid and well-predicted; high PAE between two blocks means their relative placement is uncertain even if each block individually is confident.

Place it in context: what it resembles, what it is annotated as, and how it looks.

  · Nearest PDB neighbors are the top structural matches found by Foldseek when searching this structure against the entire Protein Data Bank. Each hit reports a TM-score (0 to 1; >0.5 almost always implies the same fold) and an E-value. These are *structural* homologs — they may share no detectable sequence similarity.

  · Functional annotations link the protein to curated databases. InterPro entries identify conserved domains and families by matching the sequence against member-database signatures (Pfam, PROSITE, CDD, …). Gene Ontology (GO) terms describe molecular function, biological process, and cellular component in a controlled vocabulary. CATH places the structure in a hierarchical fold classification (Class/Architecture/Topology/Homologous-superfamily). The organism is the source species.

  · Three diagnostic plots accompany the record. The Cα contact map visualizes the tertiary structure as a 2D adjacency matrix (8 Å cutoff, sequence-local contacts suppressed). The Ramachandran plot sho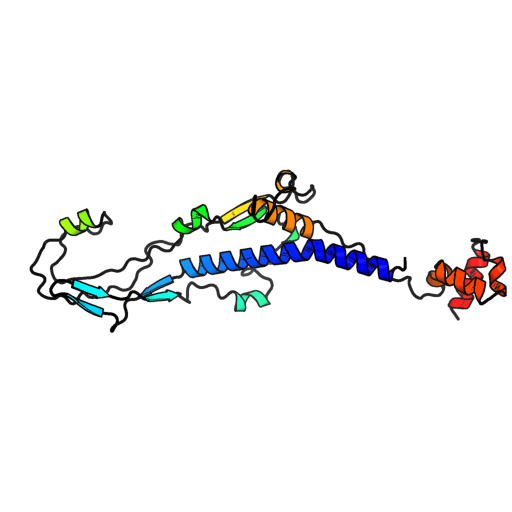ws the distribution of backbone (φ, ψ) torsions, with points in the α and β basins reflecting secondary structure content. The PAE plot shows AlphaFold's inter-residue confidence as a color matrix.

  · Six rendered views show the 3D structure from the faces of a cube — i.e. along ±x, ±y, ±z. Rendering representation is drawn randomly per protein from cartoon (secondary-structure ribbons), sticks (backbone bonds), or molecular surface; coloring is either N→C rainbow (blue at the N-terminus through red at the C-terminus) or one color per chain.